Protein AF-A0ABD4T5M2-F1 (afdb_monomer)

Nearest PDB structures (foldseek):
  8qj4-assembly1_A  TM=9.269E-01  e=1.729E-14  Shewanella denitrificans OS217
  6ej6-assembly1_A  TM=9.131E-01  e=3.680E-11  Candida albicans SC5314
  5aex-assembly2_D  TM=8.968E-01  e=9.279E-11  Saccharomyces cerevisiae
  6b21-assembly1_A  TM=9.178E-01  e=6.165E-10  Escherichia coli K-12
  5aex-assembly3_I  TM=8.854E-01  e=1.574E-10  Saccharomyces cerevisiae

Organism: NCBI:txid1574623

Sequence (273 aa):
ITGHWVWGGGWLANLGTAFGDFAGSTVVHSVGGWAALTGALILGPRFGRYTDRGANAMPGHSMSLATLGCLILWLGWFGFNPGSTMAADPSAISHIAVTTNIAAAFGGVAATFTAMFYLGKPDLSMIINGVLAGLVGITAGCDSVSVPWAAVIGLIAGILVVFSVTIFDRLKIDDPVGATSVHLVCGVWGTLAVGLFKDEAGLITAGQFAQLGSQIIGIVSVGAFTVITTAVSWYIIKAVAGIRVPQEEEIRGLDVGEHGMEAYSGFLKEEVR

Mean predicted aligned error: 4.1 Å

InterPro domains:
  IPR018047 Ammonium transporter, conserved site [PS01219] (21-46)
  IPR024041 Ammonium transporter AmtB-like domain [PF00909] (2-264)
  IPR029020 Ammonium/urea transporter [G3DSA:1.10.3430.10] (1-272)

pLDDT: mean 94.85, std 9.39, range [34.94, 98.94]

Secondary structure (DSSP, 8-state):
-HHHHHHSS-TTTTSSSPPP-SS-IIIIIIHHHHHHHHHHHHH-PPTTSEETTEEPP---S-HHHHHHHHHHHHHHHHHHHHHTT-S--HHHHHHHHHHHHHHHHHHHHHHHHHHHHHHSS--HHHHHHHHHHHHHHHTTTTTTS-HHHHHHHHHHHHHHHHHHHHHHHHTT---SS-HIIIIIIHHHHHHHHHHHH-TTTSHHHH--HHHHHHHHHHHHHHHHHHHHHHHHHHHHHHHHT-SS--HHHHHH-HIIIIISS-SS---------

Structure (mmCIF, N/CA/C/O backbone):
data_AF-A0ABD4T5M2-F1
#
_entry.id   AF-A0ABD4T5M2-F1
#
loop_
_atom_site.group_PDB
_atom_site.id
_atom_site.type_symbol
_atom_site.label_atom_id
_atom_site.label_alt_id
_atom_site.label_comp_id
_atom_site.label_asym_id
_atom_site.label_entity_id
_atom_site.label_seq_id
_atom_site.pdbx_PDB_ins_code
_atom_site.Cartn_x
_atom_site.Cartn_y
_atom_site.Cartn_z
_atom_site.occupancy
_atom_site.B_iso_or_equiv
_atom_site.auth_seq_id
_atom_site.auth_comp_id
_atom_site.auth_asym_id
_atom_site.auth_atom_id
_atom_site.pdbx_PDB_model_num
ATOM 1 N N . ILE A 1 1 ? -2.724 -17.789 -5.152 1.00 96.75 1 ILE A N 1
ATOM 2 C CA . ILE A 1 1 ? -3.311 -17.805 -6.520 1.00 96.75 1 ILE A CA 1
ATOM 3 C C . ILE A 1 1 ? -2.893 -16.559 -7.295 1.00 96.75 1 ILE A C 1
ATOM 5 O O . ILE A 1 1 ? -2.180 -16.703 -8.275 1.00 96.75 1 ILE A O 1
ATOM 9 N N . THR A 1 2 ? -3.225 -15.356 -6.827 1.00 97.38 2 THR A N 1
ATOM 10 C CA . THR A 1 2 ? -2.823 -14.083 -7.463 1.00 97.38 2 THR A CA 1
ATOM 11 C C . THR A 1 2 ? -1.306 -13.938 -7.624 1.00 97.38 2 THR A C 1
ATOM 13 O O . THR A 1 2 ? -0.846 -13.590 -8.703 1.00 97.38 2 THR A O 1
ATOM 16 N N . GLY A 1 3 ? -0.512 -14.333 -6.620 1.00 97.56 3 GLY A N 1
ATOM 17 C CA . GLY A 1 3 ? 0.953 -14.381 -6.750 1.00 97.56 3 GLY A CA 1
ATOM 18 C C . GLY A 1 3 ? 1.451 -15.303 -7.874 1.00 97.56 3 GLY A C 1
ATOM 19 O O . GLY A 1 3 ? 2.417 -14.977 -8.549 1.00 97.56 3 GLY A O 1
ATOM 20 N N . HIS A 1 4 ? 0.758 -16.412 -8.163 1.00 98.00 4 HIS A N 1
ATOM 21 C CA . HIS A 1 4 ? 1.115 -17.274 -9.297 1.00 98.00 4 HIS A CA 1
ATOM 22 C C . HIS A 1 4 ? 0.794 -16.609 -10.644 1.00 98.00 4 HIS A C 1
ATOM 24 O O . HIS A 1 4 ? 1.561 -16.762 -11.590 1.00 98.00 4 HIS A O 1
ATOM 30 N N . TRP A 1 5 ? -0.294 -15.831 -10.732 1.00 98.44 5 TRP A N 1
ATOM 31 C CA . TRP A 1 5 ? -0.633 -15.090 -11.953 1.00 98.44 5 TRP A CA 1
ATOM 32 C C . TRP A 1 5 ? 0.478 -14.131 -12.382 1.00 98.44 5 TRP A C 1
ATOM 34 O O . TRP A 1 5 ? 0.678 -13.964 -13.582 1.00 98.44 5 TRP A O 1
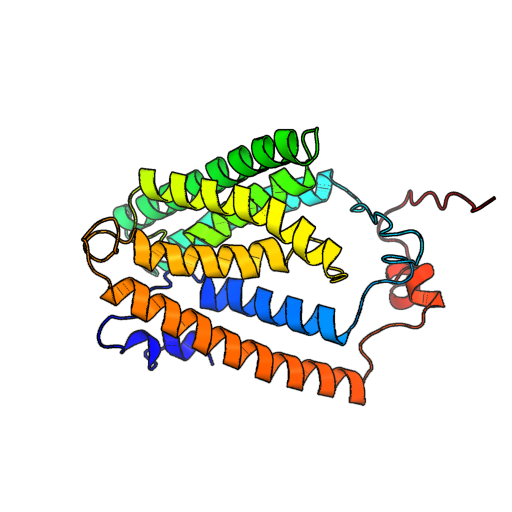ATOM 44 N N . VAL A 1 6 ? 1.181 -13.540 -11.411 1.00 97.31 6 VAL A N 1
ATOM 45 C CA . VAL A 1 6 ? 2.175 -12.479 -11.621 1.00 97.31 6 VAL A CA 1
ATOM 46 C C . VAL A 1 6 ? 3.616 -12.996 -11.574 1.00 97.31 6 VAL A C 1
ATOM 48 O O . VAL A 1 6 ? 4.384 -12.727 -12.487 1.00 97.31 6 VAL A O 1
ATOM 51 N N . TRP A 1 7 ? 3.990 -13.770 -10.553 1.00 97.38 7 TRP A N 1
ATOM 52 C CA . TRP A 1 7 ? 5.377 -14.217 -10.334 1.00 97.38 7 TRP A CA 1
ATOM 53 C C . TRP A 1 7 ? 5.615 -15.691 -10.660 1.00 97.38 7 TRP A C 1
ATOM 55 O O . TRP A 1 7 ? 6.751 -16.121 -10.819 1.00 97.38 7 TRP A O 1
ATOM 65 N N . GLY A 1 8 ? 4.551 -16.487 -10.761 1.00 95.69 8 GLY A N 1
ATOM 66 C CA . GLY A 1 8 ? 4.640 -17.931 -10.992 1.00 95.69 8 GLY A CA 1
ATOM 67 C C . GLY A 1 8 ? 4.561 -18.354 -12.459 1.00 95.69 8 GLY A C 1
ATOM 68 O O . GLY A 1 8 ? 4.332 -19.532 -12.717 1.00 95.69 8 GLY A O 1
ATOM 69 N N . GLY A 1 9 ? 4.677 -17.415 -13.403 1.00 95.12 9 GLY A N 1
ATOM 70 C CA . GLY A 1 9 ? 4.500 -17.680 -14.835 1.00 95.12 9 GLY A CA 1
ATOM 71 C C . GLY A 1 9 ? 3.038 -17.817 -15.276 1.00 95.12 9 GLY A C 1
ATOM 72 O O . GLY A 1 9 ? 2.767 -18.427 -16.305 1.00 95.12 9 GLY A O 1
ATOM 73 N N . GLY A 1 10 ? 2.085 -17.285 -14.505 1.00 97.69 10 GLY A N 1
ATOM 74 C CA . GLY A 1 10 ? 0.669 -17.290 -14.865 1.00 97.69 10 GLY A CA 1
ATOM 75 C C . GLY A 1 10 ? 0.276 -16.206 -15.878 1.00 97.69 10 GLY A C 1
ATOM 76 O O . GLY A 1 10 ? 1.109 -15.546 -16.493 1.00 97.69 10 GLY A O 1
ATOM 77 N N . TRP A 1 11 ? -1.027 -16.028 -16.092 1.00 98.31 11 TRP A N 1
ATOM 78 C CA . TRP A 1 11 ? -1.532 -15.263 -17.238 1.00 98.31 11 TRP A CA 1
ATOM 79 C C . TRP A 1 11 ? -1.214 -13.755 -17.207 1.00 98.31 11 TRP A C 1
ATOM 81 O O . TRP A 1 11 ? -1.018 -13.182 -18.273 1.00 98.31 11 TRP A O 1
ATOM 91 N N . LEU A 1 12 ? -1.114 -13.115 -16.030 1.00 98.25 12 LEU A N 1
ATOM 92 C CA . LEU A 1 12 ? -0.735 -11.693 -15.929 1.00 98.25 12 LEU A CA 1
ATOM 93 C C . LEU A 1 12 ? 0.727 -11.468 -16.343 1.00 98.25 12 LEU A C 1
ATOM 95 O O . LEU A 1 12 ? 1.033 -10.471 -16.999 1.00 98.25 12 LEU A O 1
ATOM 99 N N . ALA A 1 13 ? 1.606 -12.421 -16.024 1.00 97.44 13 ALA A N 1
ATOM 100 C CA . ALA A 1 13 ? 2.999 -12.420 -16.469 1.00 97.44 13 ALA A CA 1
ATOM 101 C C . ALA A 1 13 ? 3.144 -12.618 -17.991 1.00 97.44 13 ALA A C 1
ATOM 103 O O . ALA A 1 13 ? 4.139 -12.200 -18.571 1.00 97.44 13 ALA A O 1
ATOM 104 N N . ASN A 1 14 ? 2.150 -13.243 -18.635 1.00 97.81 14 ASN A N 1
ATOM 105 C C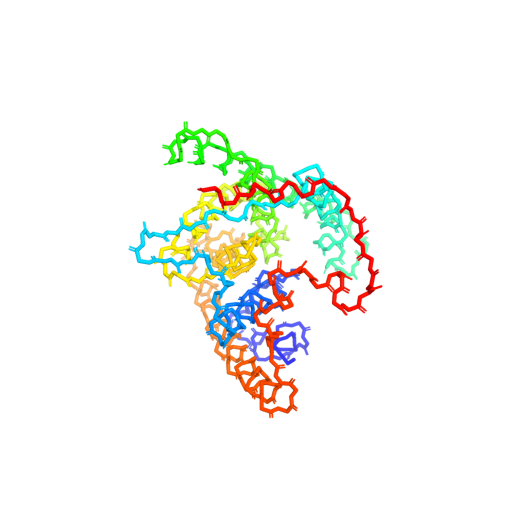A . ASN A 1 14 ? 2.167 -13.621 -20.054 1.00 97.81 14 ASN A CA 1
ATOM 106 C C . ASN A 1 14 ? 1.220 -12.780 -20.932 1.00 97.81 14 ASN A C 1
ATOM 108 O O . ASN A 1 14 ? 0.886 -13.179 -22.049 1.00 97.81 14 ASN A O 1
ATOM 112 N N . LEU A 1 15 ? 0.753 -11.629 -20.444 1.00 97.88 15 LEU A N 1
ATOM 113 C CA . LEU A 1 15 ? 0.048 -10.662 -21.286 1.00 97.88 15 LEU A CA 1
ATOM 114 C C . LEU A 1 15 ? 0.962 -10.161 -22.419 1.00 97.88 15 LEU A C 1
ATOM 116 O O . LEU A 1 15 ? 2.184 -10.163 -22.289 1.00 97.88 15 LEU A O 1
ATOM 120 N N . GLY A 1 16 ? 0.369 -9.671 -23.517 1.00 96.50 16 GLY A N 1
ATOM 121 C CA . GLY A 1 16 ? 1.135 -9.122 -24.649 1.00 96.50 16 GLY A CA 1
ATOM 122 C C . GLY A 1 16 ? 2.095 -7.991 -24.248 1.00 96.50 16 GLY A C 1
ATOM 123 O O . GLY A 1 16 ? 3.171 -7.853 -24.819 1.00 96.50 16 GLY A O 1
ATOM 124 N N . THR A 1 17 ? 1.738 -7.229 -23.215 1.00 97.50 17 THR A N 1
ATOM 125 C CA . THR A 1 17 ? 2.679 -6.461 -22.395 1.00 97.50 17 THR A CA 1
ATOM 126 C C . THR A 1 17 ? 2.562 -6.992 -20.975 1.00 97.50 17 THR A C 1
ATOM 128 O O . THR A 1 17 ? 1.470 -6.996 -20.414 1.00 97.50 17 THR A O 1
ATOM 131 N N . ALA A 1 18 ? 3.656 -7.494 -20.406 1.00 97.69 18 ALA A N 1
ATOM 132 C CA . ALA A 1 18 ? 3.609 -8.139 -19.100 1.00 97.69 18 ALA A CA 1
ATOM 133 C C . ALA A 1 18 ? 3.183 -7.152 -17.999 1.00 97.69 18 ALA A C 1
ATOM 135 O O . ALA A 1 18 ? 3.652 -6.007 -17.941 1.00 97.69 18 ALA A O 1
ATOM 136 N N . PHE A 1 19 ? 2.307 -7.613 -17.103 1.00 98.50 19 PHE A N 1
ATOM 137 C CA . PHE A 1 19 ? 1.980 -6.885 -15.882 1.00 98.50 19 PHE A CA 1
ATOM 138 C C . PHE A 1 19 ? 3.231 -6.759 -15.001 1.00 98.50 19 PHE A C 1
ATOM 140 O O . PHE A 1 19 ? 3.870 -7.760 -14.682 1.00 98.50 19 PHE A O 1
ATOM 147 N N . GLY A 1 20 ? 3.587 -5.529 -14.629 1.00 97.19 20 GLY A N 1
ATOM 148 C CA . GLY A 1 20 ? 4.751 -5.232 -13.800 1.00 97.19 20 GLY A CA 1
ATOM 149 C C . GLY A 1 20 ? 4.365 -5.055 -12.338 1.00 97.19 20 GLY A C 1
ATOM 150 O O . GLY A 1 20 ? 3.612 -4.144 -12.001 1.00 97.19 20 GLY A O 1
ATOM 151 N N . ASP A 1 21 ? 4.897 -5.906 -11.471 1.00 98.38 21 ASP A N 1
ATOM 152 C CA . ASP A 1 21 ? 4.790 -5.757 -10.021 1.00 98.38 21 ASP A CA 1
ATOM 153 C C . ASP A 1 21 ? 6.017 -6.397 -9.377 1.00 98.38 21 ASP A C 1
ATOM 155 O O . ASP A 1 21 ? 5.995 -7.572 -9.025 1.00 98.38 21 ASP A O 1
ATOM 159 N N . PHE A 1 22 ? 7.121 -5.650 -9.329 1.00 98.56 22 PHE A N 1
ATOM 160 C CA . PHE A 1 22 ? 8.437 -6.192 -8.995 1.00 98.56 22 PHE A CA 1
ATOM 161 C C . PHE A 1 22 ? 8.477 -6.846 -7.608 1.00 98.56 22 PHE A C 1
ATOM 163 O O . PHE A 1 22 ? 8.768 -8.035 -7.505 1.00 98.56 22 PHE A O 1
ATOM 170 N N . ALA A 1 23 ? 8.126 -6.096 -6.558 1.00 98.25 23 ALA A N 1
ATOM 171 C CA . ALA A 1 23 ? 8.142 -6.591 -5.180 1.00 98.25 23 ALA A CA 1
ATOM 172 C C . ALA A 1 23 ? 6.743 -6.696 -4.534 1.00 98.25 23 ALA A C 1
ATOM 174 O O . ALA A 1 23 ? 6.617 -7.265 -3.452 1.00 98.25 23 ALA A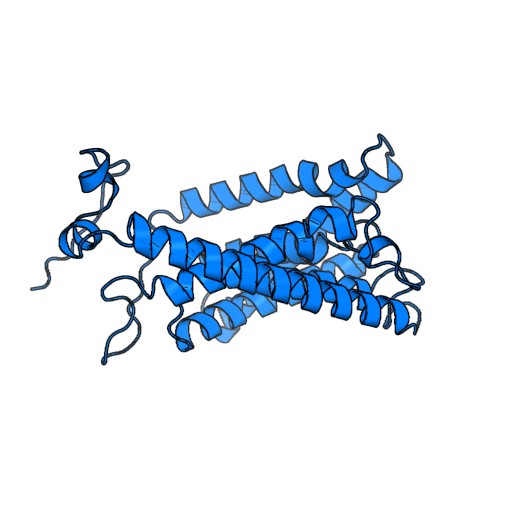 O 1
ATOM 175 N N . GLY A 1 24 ? 5.666 -6.224 -5.186 1.00 97.81 24 GLY A N 1
ATOM 176 C CA . GLY A 1 24 ? 4.292 -6.487 -4.733 1.00 97.81 24 GLY A CA 1
ATOM 177 C C . GLY A 1 24 ? 3.435 -5.300 -4.263 1.00 97.81 24 GLY A C 1
ATOM 178 O O . GLY A 1 24 ? 2.735 -5.445 -3.256 1.00 97.81 24 GLY A O 1
ATOM 179 N N . SER A 1 25 ? 3.368 -4.163 -4.975 1.00 98.62 25 SER A N 1
ATOM 180 C CA . SER A 1 25 ? 2.312 -3.159 -4.695 1.00 98.62 25 SER A CA 1
ATOM 181 C C . SER A 1 25 ? 0.915 -3.727 -4.941 1.00 98.62 25 SER A C 1
ATOM 183 O O . SER A 1 25 ? -0.026 -3.364 -4.230 1.00 98.62 25 SER A O 1
ATOM 185 N N . THR A 1 26 ? 0.757 -4.650 -5.894 1.00 98.62 26 THR A N 1
ATOM 186 C CA . THR A 1 26 ? -0.506 -5.368 -6.086 1.00 98.62 26 THR A CA 1
ATOM 187 C C . THR A 1 26 ? -0.541 -6.654 -5.274 1.00 98.62 26 THR A C 1
ATOM 189 O O . THR A 1 26 ? -1.399 -6.794 -4.401 1.00 98.62 26 THR A O 1
ATOM 192 N N . VAL A 1 27 ? 0.367 -7.597 -5.532 1.00 97.38 27 VAL A N 1
ATOM 193 C CA . VAL A 1 27 ? 0.216 -8.975 -5.032 1.00 97.38 27 VAL A CA 1
ATOM 194 C C . VAL A 1 27 ? 0.452 -9.142 -3.532 1.00 97.38 27 VAL A C 1
ATOM 196 O O . VAL A 1 27 ? 0.010 -10.148 -2.976 1.00 97.38 27 VAL A O 1
ATOM 199 N N . VAL A 1 28 ? 1.078 -8.162 -2.873 1.00 98.38 28 VAL A N 1
ATOM 200 C CA . VAL A 1 28 ? 1.205 -8.109 -1.410 1.00 98.38 28 VAL A CA 1
ATOM 201 C C . VAL A 1 28 ? 0.303 -7.017 -0.852 1.00 98.38 28 VAL A C 1
ATOM 203 O O . VAL A 1 28 ? -0.652 -7.312 -0.133 1.00 98.38 28 VAL A O 1
ATOM 206 N N . HIS A 1 29 ? 0.562 -5.758 -1.209 1.00 98.75 29 HIS A N 1
ATOM 207 C CA . HIS A 1 29 ? -0.108 -4.632 -0.563 1.00 98.75 29 HIS A CA 1
ATOM 208 C C . HIS A 1 29 ? -1.569 -4.497 -0.982 1.00 98.75 29 HIS A C 1
ATOM 210 O O . HIS A 1 29 ? -2.441 -4.541 -0.118 1.00 98.75 29 HIS A O 1
ATOM 216 N N . SER A 1 30 ? -1.878 -4.417 -2.278 1.00 97.75 30 SER A N 1
ATOM 217 C CA . SER A 1 30 ? -3.281 -4.288 -2.696 1.00 97.75 30 SER A CA 1
ATOM 218 C C . SER A 1 30 ? -4.098 -5.519 -2.313 1.00 97.75 30 SER A C 1
ATOM 220 O O . SER A 1 30 ? -5.230 -5.361 -1.877 1.00 97.75 30 SER A O 1
ATOM 222 N N . VAL A 1 31 ? -3.544 -6.736 -2.398 1.00 98.62 31 VAL A N 1
ATOM 223 C CA . VAL A 1 31 ? -4.210 -7.954 -1.893 1.00 98.62 31 VAL A CA 1
ATOM 224 C C . VAL A 1 31 ? -4.534 -7.823 -0.400 1.00 98.62 31 VAL A C 1
ATOM 226 O O . VAL A 1 31 ? -5.689 -7.995 -0.010 1.00 98.62 31 VAL A O 1
ATOM 229 N N . GLY A 1 32 ? -3.552 -7.467 0.434 1.00 98.06 32 GLY A N 1
ATOM 230 C CA . GLY A 1 32 ? -3.776 -7.244 1.865 1.00 98.06 32 GLY A CA 1
ATOM 231 C C . GLY A 1 32 ? -4.793 -6.132 2.137 1.00 98.06 32 GLY A C 1
ATOM 232 O O . GLY A 1 32 ? -5.665 -6.281 2.987 1.00 98.06 32 GLY A O 1
ATOM 233 N N . GLY A 1 33 ? -4.744 -5.046 1.367 1.00 98.25 33 GLY A N 1
ATOM 234 C CA . GLY A 1 33 ? -5.648 -3.910 1.492 1.00 98.25 33 GLY A CA 1
ATOM 235 C C . GLY A 1 33 ? -7.087 -4.206 1.047 1.00 98.25 33 GLY A C 1
ATOM 236 O O . GLY A 1 33 ? -8.027 -3.814 1.734 1.00 98.25 33 GLY A O 1
ATOM 237 N N . TRP A 1 34 ? -7.292 -4.941 -0.053 1.00 98.38 34 TRP A N 1
ATOM 238 C CA . TRP A 1 34 ? -8.617 -5.422 -0.469 1.00 98.38 34 TRP A CA 1
ATOM 239 C C . TRP A 1 34 ? -9.207 -6.381 0.568 1.00 98.38 34 TRP A C 1
ATOM 241 O O . TRP A 1 34 ? -10.399 -6.302 0.873 1.00 98.38 34 TRP A O 1
ATOM 251 N N . ALA A 1 35 ? -8.376 -7.260 1.137 1.00 97.81 35 ALA A N 1
ATOM 252 C CA . ALA A 1 35 ? -8.780 -8.163 2.209 1.00 97.81 35 ALA A CA 1
ATOM 253 C C . ALA A 1 35 ? -9.164 -7.402 3.490 1.00 97.81 35 ALA A C 1
ATOM 255 O O . ALA A 1 35 ? -10.187 -7.718 4.100 1.00 97.81 35 ALA A O 1
ATOM 256 N N . ALA A 1 36 ? -8.383 -6.380 3.862 1.00 97.25 36 ALA A N 1
ATOM 257 C CA . ALA A 1 36 ? -8.647 -5.515 5.009 1.00 97.25 36 ALA A CA 1
ATOM 258 C C . ALA A 1 36 ? -9.954 -4.731 4.839 1.00 97.25 36 ALA A C 1
ATOM 260 O O . ALA A 1 36 ? -10.800 -4.770 5.728 1.00 97.25 36 ALA A O 1
ATOM 261 N N . LEU A 1 37 ? -10.170 -4.106 3.675 1.00 98.00 37 LEU A N 1
ATOM 262 C CA . LEU A 1 37 ? -11.413 -3.395 3.366 1.00 98.00 37 LEU A CA 1
ATOM 263 C C . LEU A 1 37 ? -12.626 -4.329 3.441 1.00 98.00 37 LEU A C 1
ATOM 265 O O . LEU A 1 37 ? -13.633 -4.001 4.064 1.00 98.00 37 LEU A O 1
ATOM 269 N N . THR A 1 38 ? -12.520 -5.511 2.832 1.00 97.94 38 THR A N 1
ATOM 270 C CA . THR A 1 38 ? -13.598 -6.507 2.840 1.00 97.94 38 THR A CA 1
ATOM 271 C C . THR A 1 38 ? -13.908 -6.972 4.265 1.00 97.94 38 THR A C 1
ATOM 273 O O . THR A 1 38 ? -15.074 -7.037 4.652 1.00 97.94 38 THR A O 1
ATOM 276 N N . GLY A 1 39 ? -12.875 -7.227 5.074 1.00 96.94 39 GLY A N 1
ATOM 277 C CA . GLY A 1 39 ? -13.023 -7.582 6.485 1.00 96.94 39 GLY A CA 1
ATOM 278 C C . GLY A 1 39 ? -13.676 -6.475 7.309 1.00 96.94 39 GLY A C 1
ATOM 279 O O . GLY A 1 39 ? -14.655 -6.736 8.002 1.00 96.94 39 GLY A O 1
ATOM 280 N N . ALA A 1 40 ? -13.202 -5.233 7.177 1.00 97.25 40 ALA A N 1
ATOM 281 C CA . ALA A 1 40 ? -13.750 -4.076 7.884 1.00 97.25 40 ALA A CA 1
ATOM 282 C C . ALA A 1 40 ? -15.233 -3.841 7.549 1.00 97.25 40 ALA A C 1
ATOM 284 O O . ALA A 1 40 ? -16.035 -3.574 8.443 1.00 97.25 40 ALA A O 1
ATOM 285 N N . LEU A 1 41 ? -15.626 -4.009 6.280 1.00 97.69 41 LEU A N 1
ATOM 286 C CA . LEU A 1 41 ? -17.023 -3.889 5.850 1.00 97.69 41 LEU A CA 1
ATOM 287 C C . LEU A 1 41 ? -17.921 -4.994 6.429 1.00 97.69 41 LEU A C 1
ATOM 289 O O . LEU A 1 41 ? -19.055 -4.719 6.818 1.00 97.69 41 LEU A O 1
ATOM 293 N N . ILE A 1 42 ? -17.439 -6.239 6.499 1.00 97.88 42 ILE A N 1
ATOM 294 C CA . ILE A 1 42 ? -18.227 -7.381 7.000 1.00 97.88 42 ILE A CA 1
ATOM 295 C C . ILE A 1 42 ? -18.305 -7.403 8.538 1.00 97.88 42 ILE A C 1
ATOM 297 O O . ILE A 1 42 ? -19.329 -7.823 9.100 1.00 97.88 42 ILE A O 1
ATOM 301 N N . LEU A 1 43 ? -17.230 -6.975 9.208 1.00 97.31 43 LEU A N 1
ATOM 302 C CA . LEU A 1 43 ? -17.128 -6.860 10.665 1.00 97.31 43 LEU A CA 1
ATOM 303 C C . LEU A 1 43 ? -17.915 -5.660 11.205 1.00 97.31 43 LEU A C 1
ATOM 305 O O . LEU A 1 43 ? -18.575 -5.762 12.243 1.00 97.31 43 LEU A O 1
ATOM 309 N N . GLY A 1 44 ? -17.869 -4.541 10.483 1.00 96.88 44 GLY A N 1
ATOM 310 C CA . GLY A 1 44 ? -18.435 -3.267 10.905 1.00 96.88 44 GLY A CA 1
ATOM 311 C C . GLY A 1 44 ? -17.557 -2.517 11.918 1.00 96.88 44 GLY A C 1
ATOM 312 O O . GLY A 1 44 ? -16.570 -3.051 12.424 1.00 96.88 44 GLY A O 1
ATOM 313 N N . PRO A 1 45 ? -17.916 -1.261 12.233 1.00 96.56 45 PRO A N 1
ATOM 314 C CA . PRO A 1 45 ? -17.091 -0.374 13.047 1.00 96.56 45 PRO A CA 1
ATOM 315 C C . PRO A 1 45 ? -17.065 -0.749 14.530 1.00 96.56 45 PRO A C 1
ATOM 317 O O . PRO A 1 45 ? -18.050 -1.279 15.054 1.00 96.56 45 PRO A O 1
ATOM 320 N N . ARG A 1 46 ? -15.973 -0.421 15.233 1.00 96.19 46 ARG A N 1
ATOM 321 C CA . ARG A 1 46 ? -15.859 -0.587 16.691 1.00 96.19 46 ARG A CA 1
ATOM 322 C C . ARG A 1 46 ? -16.963 0.163 17.432 1.00 96.19 46 ARG A C 1
ATOM 324 O O . ARG A 1 46 ? -17.474 1.188 16.969 1.00 96.19 46 ARG A O 1
ATOM 331 N N . PHE A 1 47 ? -17.357 -0.369 18.584 1.00 93.62 47 PHE A N 1
ATOM 332 C CA . PHE A 1 47 ? -18.448 0.180 19.377 1.00 93.62 47 PHE A CA 1
ATOM 333 C C . PHE A 1 47 ? -18.148 1.636 19.753 1.00 93.62 47 PHE A C 1
ATOM 335 O O . PHE A 1 47 ? -17.066 1.963 20.230 1.00 93.62 47 PHE A O 1
ATOM 342 N N . GLY A 1 48 ? -19.103 2.532 19.501 1.00 92.12 48 GLY A N 1
ATOM 343 C CA . GLY A 1 48 ? -18.946 3.958 19.789 1.00 92.12 48 GLY A CA 1
ATOM 344 C C . GLY A 1 48 ? -18.038 4.727 18.821 1.00 92.12 48 GLY A C 1
ATOM 345 O O . GLY A 1 48 ? -17.915 5.938 18.986 1.00 92.12 48 GLY A O 1
ATOM 346 N N . ARG A 1 49 ? -17.442 4.098 17.793 1.00 94.31 49 ARG A N 1
ATOM 347 C CA . ARG A 1 49 ? -16.593 4.798 16.807 1.00 94.31 49 ARG A CA 1
ATOM 348 C C . ARG A 1 49 ? -17.363 5.830 15.984 1.00 94.31 49 ARG A C 1
ATOM 350 O O . ARG A 1 49 ? -16.857 6.925 15.732 1.00 94.31 49 ARG A O 1
ATOM 357 N N . TYR A 1 50 ? -18.575 5.473 15.570 1.00 95.31 50 TYR A N 1
ATOM 358 C CA . TYR A 1 50 ? -19.489 6.328 14.819 1.00 95.31 50 TYR A CA 1
ATOM 359 C C . TYR A 1 50 ? -20.825 6.402 15.549 1.00 95.31 50 TYR A C 1
ATOM 361 O O . TYR A 1 50 ? -21.428 5.375 15.849 1.00 95.31 50 TYR A O 1
ATOM 369 N N . THR A 1 51 ? -21.289 7.618 15.822 1.00 91.81 51 THR A N 1
ATOM 370 C CA . THR A 1 51 ? -22.546 7.893 16.529 1.00 91.81 51 THR A CA 1
ATOM 371 C C . THR A 1 51 ? -23.375 8.917 15.755 1.00 91.81 51 THR A C 1
ATOM 373 O O . THR A 1 51 ? -22.875 9.548 14.821 1.00 91.81 51 THR A O 1
ATOM 376 N N . ASP A 1 52 ? -24.621 9.143 16.169 1.00 88.88 52 ASP A N 1
ATOM 377 C CA . ASP A 1 52 ? -25.470 10.199 15.594 1.00 88.88 52 ASP A CA 1
ATOM 378 C C . ASP A 1 52 ? -24.899 11.608 15.818 1.00 88.88 52 ASP A C 1
ATOM 380 O O . ASP A 1 52 ? -25.211 12.537 15.079 1.00 88.88 52 ASP A O 1
ATOM 384 N N . ARG A 1 53 ? -24.021 11.766 16.819 1.00 86.38 53 ARG A N 1
ATOM 385 C CA . ARG A 1 53 ? -23.308 13.019 17.107 1.00 86.38 53 ARG A CA 1
ATOM 386 C C . ARG A 1 53 ? -22.054 13.206 16.251 1.00 86.38 53 ARG A C 1
ATOM 388 O O . ARG A 1 53 ? -21.452 14.274 16.292 1.00 86.38 53 ARG A O 1
ATOM 395 N N . GLY A 1 54 ? -21.661 12.186 15.487 1.00 87.69 54 GLY A N 1
ATOM 396 C CA . GLY A 1 54 ? -20.471 12.188 14.644 1.00 87.69 54 GLY A CA 1
ATOM 397 C C . GLY A 1 54 ? -19.493 11.057 14.959 1.00 87.69 54 GLY A C 1
ATOM 398 O O . GLY A 1 54 ? -19.802 10.092 15.666 1.00 87.69 54 GLY A O 1
ATOM 399 N N . ALA A 1 55 ? -18.304 11.173 14.373 1.00 90.62 55 ALA A N 1
ATOM 400 C CA . ALA A 1 55 ? -17.190 10.252 14.544 1.00 90.62 55 ALA A CA 1
ATOM 401 C C . ALA A 1 55 ? -16.426 10.555 15.845 1.00 90.62 55 ALA A C 1
ATOM 403 O O . ALA A 1 55 ? -15.966 11.678 16.041 1.00 90.62 55 ALA A O 1
ATOM 404 N N . ASN A 1 56 ? -16.255 9.549 16.704 1.00 91.00 56 ASN A N 1
ATOM 405 C CA . ASN A 1 56 ? -15.410 9.644 17.892 1.00 91.00 56 ASN A CA 1
ATOM 406 C C . ASN A 1 56 ? -13.989 9.193 17.550 1.00 91.00 56 ASN A C 1
ATOM 408 O O . ASN A 1 56 ? -13.796 8.108 16.997 1.00 91.00 56 ASN A O 1
ATOM 412 N N . ALA A 1 57 ? -12.992 10.008 17.888 1.00 85.44 57 ALA A N 1
ATOM 413 C CA . ALA A 1 57 ? -11.596 9.635 17.709 1.00 85.44 57 ALA A CA 1
ATOM 414 C C . ALA A 1 57 ? -11.210 8.520 18.695 1.00 85.44 57 ALA A C 1
ATOM 416 O O . ALA A 1 57 ? -11.444 8.637 19.895 1.00 85.44 57 ALA A O 1
ATOM 417 N N . MET A 1 58 ? -10.586 7.460 18.184 1.00 88.88 58 MET A N 1
ATOM 418 C CA . MET A 1 58 ? -9.983 6.389 18.982 1.00 88.88 58 MET A CA 1
ATOM 419 C C . MET A 1 58 ? -8.471 6.409 18.733 1.00 88.88 58 MET A C 1
ATOM 421 O O . MET A 1 58 ? -8.014 5.756 17.790 1.00 88.88 58 MET A O 1
ATOM 425 N N . PRO A 1 59 ? -7.704 7.224 19.483 1.00 85.00 59 PRO A N 1
ATOM 426 C CA . PRO A 1 59 ? -6.281 7.410 19.228 1.00 85.00 59 PRO A CA 1
ATOM 427 C C . PRO A 1 59 ? -5.488 6.125 19.484 1.00 85.00 59 PRO A C 1
ATOM 429 O O . PRO A 1 59 ? -5.865 5.286 20.302 1.00 85.00 59 PRO A O 1
ATOM 432 N N . GLY A 1 60 ? -4.365 5.986 18.778 1.00 85.44 60 GLY A N 1
ATOM 433 C CA . GLY A 1 60 ? -3.439 4.878 18.989 1.00 85.44 60 GLY A CA 1
ATOM 434 C C . GLY A 1 60 ? -2.865 4.883 20.407 1.00 85.44 60 GLY A C 1
ATOM 435 O O . GLY A 1 60 ? -2.596 5.941 20.973 1.00 85.44 60 GLY A O 1
ATOM 436 N N . HIS A 1 61 ? -2.641 3.691 20.960 1.00 84.56 61 HIS A N 1
ATOM 437 C CA . HIS A 1 61 ? -2.194 3.532 22.346 1.00 84.56 61 HIS A CA 1
ATOM 438 C C . HIS A 1 61 ? -0.792 4.114 22.608 1.00 84.56 61 HIS A C 1
ATOM 440 O O . HIS A 1 61 ? -0.514 4.594 23.701 1.00 84.56 61 HIS A O 1
ATOM 446 N N . SER A 1 62 ? 0.108 4.063 21.619 1.00 91.69 62 SER A N 1
ATOM 447 C CA . SER A 1 62 ? 1.479 4.561 21.745 1.00 91.69 62 SER A CA 1
ATOM 448 C C . SER A 1 62 ? 2.033 5.005 20.399 1.00 91.69 62 SER A C 1
ATOM 450 O O . SER A 1 62 ? 2.378 4.194 19.536 1.00 91.69 62 SER A O 1
ATOM 452 N N . MET A 1 63 ? 2.186 6.318 20.237 1.00 93.31 63 MET A N 1
ATOM 453 C CA . MET A 1 63 ? 2.815 6.877 19.041 1.00 93.31 63 MET A CA 1
ATOM 454 C C . MET A 1 63 ? 4.320 6.598 18.985 1.00 93.31 63 MET A C 1
ATOM 456 O O . MET A 1 63 ? 4.883 6.522 17.895 1.00 93.31 63 MET A O 1
ATOM 460 N N . SER A 1 64 ? 4.973 6.382 20.129 1.00 94.56 64 SER A N 1
ATOM 461 C CA . SER A 1 64 ? 6.381 5.974 20.178 1.00 94.56 64 SER A CA 1
ATOM 462 C C . SER A 1 64 ? 6.575 4.564 19.619 1.00 94.56 64 SER A C 1
ATOM 464 O O . SER A 1 64 ? 7.465 4.360 18.797 1.00 94.56 64 SER A O 1
ATOM 466 N N . LEU A 1 65 ? 5.714 3.609 19.996 1.00 95.44 65 LEU A N 1
ATOM 467 C CA . LEU A 1 65 ? 5.757 2.252 19.439 1.00 95.44 65 LEU A CA 1
ATOM 468 C C . LEU A 1 65 ? 5.352 2.233 17.964 1.00 95.44 65 LEU A C 1
ATOM 470 O O . LEU A 1 65 ? 6.004 1.555 17.175 1.00 95.44 65 LEU A O 1
ATOM 474 N N . ALA A 1 66 ? 4.352 3.025 17.563 1.00 96.25 66 ALA A N 1
ATOM 475 C CA . ALA A 1 66 ? 4.002 3.177 16.150 1.00 96.25 66 ALA A CA 1
ATOM 476 C C . ALA A 1 66 ? 5.177 3.736 15.324 1.00 96.25 66 ALA A C 1
ATOM 478 O O . ALA A 1 66 ? 5.473 3.235 14.240 1.00 96.25 66 ALA A O 1
ATOM 479 N N . THR A 1 67 ? 5.897 4.727 15.861 1.00 97.75 67 THR A N 1
ATOM 480 C CA . THR A 1 67 ? 7.100 5.287 15.223 1.00 97.75 67 THR A CA 1
ATOM 481 C C . THR A 1 67 ? 8.208 4.240 15.117 1.00 97.75 67 THR A C 1
ATOM 483 O O . THR A 1 67 ? 8.803 4.087 14.053 1.00 97.75 67 THR A O 1
ATOM 486 N N . LEU A 1 68 ? 8.464 3.473 16.183 1.00 98.06 68 LEU A N 1
ATOM 487 C CA . LEU A 1 68 ? 9.428 2.372 16.149 1.00 98.06 68 LEU A CA 1
ATOM 488 C C . LEU A 1 68 ? 9.041 1.323 15.095 1.00 98.06 68 LEU A C 1
ATOM 490 O O . LEU A 1 68 ? 9.891 0.907 14.312 1.00 98.06 68 LEU A O 1
ATOM 494 N N . GLY A 1 69 ? 7.761 0.950 15.026 1.00 98.31 69 GLY A N 1
ATOM 495 C CA . GLY A 1 69 ? 7.234 0.048 14.004 1.00 98.31 69 GLY A CA 1
ATOM 496 C C . GLY A 1 69 ? 7.479 0.571 12.588 1.00 98.31 69 GLY A C 1
ATOM 497 O O . GLY A 1 69 ? 7.966 -0.171 11.741 1.00 98.31 69 GLY A O 1
ATOM 498 N N . CYS A 1 70 ? 7.243 1.864 12.346 1.00 98.50 70 CYS A N 1
ATOM 499 C CA . CYS A 1 70 ? 7.555 2.509 11.071 1.00 98.50 70 CYS A CA 1
ATOM 500 C C . CYS A 1 70 ? 9.040 2.387 10.702 1.00 98.50 70 CYS A C 1
ATOM 502 O O . CYS A 1 70 ? 9.360 2.066 9.561 1.00 98.50 70 CYS A O 1
ATOM 504 N N . LEU A 1 71 ? 9.951 2.627 11.652 1.00 98.31 71 LEU A N 1
ATOM 505 C CA . LEU A 1 71 ? 11.395 2.531 11.414 1.00 98.31 71 LEU A CA 1
ATOM 506 C C . LEU A 1 71 ? 11.838 1.090 11.136 1.00 98.31 71 LEU A C 1
ATOM 508 O O . LEU A 1 71 ? 12.652 0.864 10.242 1.00 98.31 71 LEU A O 1
ATOM 512 N N . ILE A 1 72 ? 11.277 0.116 11.859 1.00 98.69 72 ILE A N 1
ATOM 513 C CA . ILE A 1 72 ? 11.530 -1.311 11.624 1.00 98.69 72 ILE A CA 1
ATOM 514 C C . ILE A 1 72 ? 11.037 -1.716 10.233 1.00 98.69 72 ILE A C 1
ATOM 516 O O . ILE A 1 72 ? 11.769 -2.378 9.502 1.00 98.69 72 ILE A O 1
ATOM 520 N N . LEU A 1 73 ? 9.828 -1.301 9.845 1.00 98.44 73 LEU A N 1
ATOM 521 C CA . LEU A 1 73 ? 9.270 -1.594 8.524 1.00 98.44 73 LEU A CA 1
ATOM 522 C C . LEU A 1 73 ? 10.080 -0.933 7.410 1.00 98.44 73 LEU A C 1
ATOM 524 O O . LEU A 1 73 ? 10.374 -1.588 6.416 1.00 98.44 73 LEU A O 1
ATOM 528 N N . TRP A 1 74 ? 10.493 0.324 7.583 1.00 98.56 74 TRP A N 1
ATOM 529 C CA . TRP A 1 74 ? 11.348 1.012 6.616 1.00 98.56 74 TRP A CA 1
ATOM 530 C C . TRP A 1 74 ? 12.682 0.278 6.445 1.00 98.56 74 TRP A C 1
ATOM 532 O O . TRP A 1 74 ? 13.059 -0.043 5.320 1.00 98.56 74 TRP A O 1
ATOM 542 N N . LEU A 1 75 ? 13.358 -0.081 7.542 1.00 98.00 75 LEU A N 1
ATOM 543 C CA . LEU A 1 75 ? 14.586 -0.876 7.480 1.00 98.00 75 LEU A CA 1
ATOM 544 C C . LEU A 1 75 ? 14.348 -2.234 6.800 1.00 98.00 75 LEU A C 1
ATOM 546 O O . LEU A 1 75 ? 15.104 -2.623 5.911 1.00 98.00 75 LEU A O 1
ATOM 550 N N . GLY A 1 76 ? 13.279 -2.938 7.177 1.00 98.44 76 GLY A N 1
ATOM 551 C CA . GLY A 1 76 ? 12.897 -4.220 6.587 1.00 98.44 76 GLY A CA 1
ATOM 552 C C . GLY A 1 76 ? 12.602 -4.130 5.088 1.00 98.44 76 GLY A C 1
ATOM 553 O O . GLY A 1 76 ? 12.870 -5.078 4.349 1.00 98.44 76 GLY A O 1
ATOM 554 N N . TRP A 1 77 ? 12.145 -2.973 4.604 1.00 98.56 77 TRP A N 1
ATOM 555 C CA . TRP A 1 77 ? 11.861 -2.755 3.187 1.00 98.56 77 TRP A CA 1
ATOM 556 C C . TRP A 1 77 ? 13.109 -2.785 2.294 1.00 98.56 77 TRP A C 1
ATOM 558 O O . TRP A 1 77 ? 12.994 -3.088 1.107 1.00 98.56 77 TRP A O 1
ATOM 568 N N . PHE A 1 78 ? 14.305 -2.556 2.852 1.00 95.31 78 PHE A N 1
ATOM 569 C CA . PHE A 1 78 ? 15.575 -2.779 2.145 1.00 95.31 78 PHE A CA 1
ATOM 570 C C . PHE A 1 78 ? 15.898 -4.267 1.954 1.00 95.31 78 PHE A C 1
ATOM 572 O O . PHE A 1 78 ? 16.653 -4.618 1.051 1.00 95.31 78 PHE A O 1
ATOM 579 N N . GLY A 1 79 ? 15.316 -5.151 2.767 1.00 96.44 79 GLY A N 1
ATOM 580 C CA . GLY A 1 79 ? 15.292 -6.585 2.484 1.00 96.44 79 GLY A CA 1
ATOM 581 C C . GLY A 1 79 ? 14.195 -6.947 1.482 1.00 96.44 79 GLY A C 1
ATOM 582 O O . GLY A 1 79 ? 14.417 -7.773 0.605 1.00 96.44 79 GLY A O 1
ATOM 583 N N . PHE A 1 80 ? 13.032 -6.300 1.584 1.00 98.31 80 PHE A N 1
ATOM 584 C CA . PHE A 1 80 ? 11.854 -6.593 0.764 1.00 98.31 80 PHE A CA 1
ATOM 585 C C . PHE A 1 80 ? 12.047 -6.222 -0.716 1.00 98.31 80 PHE A C 1
ATOM 587 O O . PHE A 1 80 ? 11.982 -7.087 -1.587 1.00 98.31 80 PHE A O 1
ATOM 594 N N . ASN A 1 81 ? 12.343 -4.951 -1.009 1.00 98.56 81 ASN A N 1
ATOM 595 C CA . ASN A 1 81 ? 12.454 -4.462 -2.384 1.00 98.56 81 ASN A CA 1
ATOM 596 C C . ASN A 1 81 ? 13.765 -4.936 -3.042 1.00 98.56 81 ASN A C 1
ATOM 598 O O . ASN A 1 81 ? 13.688 -5.754 -3.953 1.00 98.56 81 ASN A O 1
ATOM 602 N N . PRO A 1 82 ? 14.973 -4.531 -2.592 1.00 97.94 82 PRO A N 1
ATOM 603 C CA . PRO A 1 82 ? 16.217 -5.001 -3.209 1.00 97.94 82 PRO A CA 1
ATOM 604 C C . PRO A 1 82 ? 16.363 -6.527 -3.236 1.00 97.94 82 PRO A C 1
ATOM 606 O O . PRO A 1 82 ? 16.854 -7.076 -4.222 1.00 97.94 82 PRO A O 1
ATOM 609 N N . GLY A 1 83 ? 15.902 -7.227 -2.192 1.00 96.88 83 GLY A N 1
ATOM 610 C CA . GLY A 1 83 ? 15.937 -8.691 -2.131 1.00 96.88 83 GLY A CA 1
ATOM 611 C C . GLY A 1 83 ? 15.066 -9.377 -3.187 1.00 96.88 83 GLY A C 1
ATOM 612 O O . GLY A 1 83 ? 15.402 -10.482 -3.611 1.00 96.88 83 GLY A O 1
ATOM 613 N N . SER A 1 84 ? 14.027 -8.703 -3.696 1.00 97.25 84 SER A N 1
ATOM 614 C CA . SER A 1 84 ? 13.182 -9.207 -4.792 1.00 97.25 84 SER A CA 1
ATOM 615 C C . SER A 1 84 ? 13.918 -9.310 -6.136 1.00 97.25 84 SER A C 1
ATOM 617 O O . SER A 1 84 ? 13.411 -9.932 -7.063 1.00 97.25 84 SER A O 1
ATOM 619 N N . THR A 1 85 ? 15.153 -8.800 -6.230 1.00 95.50 85 THR A N 1
ATOM 620 C CA . THR A 1 85 ? 16.062 -9.076 -7.358 1.00 95.50 85 THR A CA 1
ATOM 621 C C . THR A 1 85 ? 16.364 -10.574 -7.489 1.00 95.50 85 THR A C 1
ATOM 623 O O . THR A 1 85 ? 16.651 -11.052 -8.583 1.00 95.50 85 THR A O 1
ATOM 626 N N . MET A 1 86 ? 16.319 -11.330 -6.381 1.00 93.00 86 MET A N 1
ATOM 627 C CA . MET A 1 86 ? 16.609 -12.774 -6.332 1.00 93.00 86 MET A CA 1
ATOM 628 C C . MET A 1 86 ? 17.995 -13.158 -6.890 1.00 93.00 86 MET A C 1
ATOM 630 O O . MET A 1 86 ? 18.244 -14.309 -7.249 1.00 93.00 86 MET A O 1
ATOM 634 N N . ALA A 1 87 ? 18.913 -12.193 -6.932 1.00 93.88 87 ALA A N 1
ATOM 635 C CA . ALA A 1 87 ? 20.293 -12.337 -7.371 1.00 93.88 87 ALA A CA 1
ATOM 636 C C . ALA A 1 87 ? 21.180 -11.320 -6.639 1.00 93.88 87 ALA A C 1
ATOM 638 O O . ALA A 1 87 ? 20.699 -10.298 -6.153 1.00 93.88 87 ALA A O 1
ATOM 639 N N . ALA A 1 88 ? 22.485 -11.585 -6.579 1.00 94.56 88 ALA A N 1
ATOM 640 C CA . ALA A 1 88 ? 23.472 -10.674 -6.002 1.00 94.56 88 ALA A CA 1
ATOM 641 C C . ALA A 1 88 ? 24.011 -9.696 -7.065 1.00 94.56 88 ALA A C 1
ATOM 643 O O . ALA A 1 88 ? 25.198 -9.724 -7.384 1.00 94.56 88 ALA A O 1
ATOM 644 N N . ASP A 1 89 ? 23.132 -8.864 -7.634 1.00 97.00 89 ASP A N 1
ATOM 645 C CA . ASP A 1 89 ? 23.489 -7.807 -8.592 1.00 97.00 89 ASP A CA 1
ATOM 646 C C . ASP A 1 89 ? 23.667 -6.462 -7.860 1.00 97.00 89 ASP A C 1
ATOM 648 O O . ASP A 1 89 ? 22.674 -5.864 -7.433 1.00 97.00 89 ASP A O 1
ATOM 652 N N . PRO A 1 90 ? 24.903 -5.943 -7.713 1.00 96.44 90 PRO A N 1
ATOM 653 C CA . PRO A 1 90 ? 25.143 -4.696 -6.991 1.00 96.44 90 PRO A CA 1
ATOM 654 C C . PRO A 1 90 ? 24.462 -3.476 -7.620 1.00 96.44 90 PRO A C 1
ATOM 656 O O . PRO A 1 90 ? 24.055 -2.566 -6.894 1.00 96.44 90 PRO A O 1
ATOM 659 N N . SER A 1 91 ? 24.335 -3.433 -8.949 1.00 97.06 91 SER A N 1
ATOM 660 C CA . SER A 1 91 ? 23.741 -2.295 -9.654 1.00 97.06 91 SER A CA 1
ATOM 661 C C . SER A 1 91 ? 22.234 -2.257 -9.428 1.00 97.06 91 SER A C 1
ATOM 663 O O . SER A 1 91 ? 21.702 -1.226 -9.022 1.00 97.06 91 SER A O 1
ATOM 665 N N . ALA A 1 92 ? 21.554 -3.390 -9.618 1.00 97.38 92 ALA A N 1
ATOM 666 C CA . ALA A 1 92 ? 20.116 -3.484 -9.383 1.00 97.38 92 ALA A CA 1
ATOM 667 C C . ALA A 1 92 ? 19.773 -3.239 -7.905 1.00 97.38 92 ALA A C 1
ATOM 669 O O . ALA A 1 92 ? 18.939 -2.391 -7.591 1.00 97.38 92 ALA A O 1
ATOM 670 N N . ILE A 1 93 ? 20.476 -3.911 -6.985 1.00 98.38 93 ILE A N 1
ATOM 671 C CA . ILE A 1 93 ? 20.240 -3.793 -5.538 1.00 98.38 93 ILE A CA 1
ATOM 672 C C . ILE A 1 93 ? 20.420 -2.348 -5.065 1.00 98.38 93 ILE A C 1
ATOM 674 O O . ILE A 1 93 ? 19.585 -1.842 -4.312 1.00 98.38 93 ILE A O 1
ATOM 678 N N . SER A 1 94 ? 21.492 -1.671 -5.491 1.00 98.12 94 SER A N 1
ATOM 679 C CA . SER A 1 94 ? 21.751 -0.288 -5.076 1.00 98.12 94 SER A CA 1
ATOM 680 C C . SER A 1 94 ? 20.723 0.690 -5.643 1.00 98.12 94 SER A C 1
ATOM 682 O O . SER A 1 94 ? 20.226 1.533 -4.896 1.00 98.12 94 SER A O 1
ATOM 684 N N . HIS A 1 95 ? 20.339 0.544 -6.915 1.00 98.56 95 HIS A N 1
ATOM 685 C CA . HIS A 1 95 ? 19.276 1.348 -7.522 1.00 98.56 95 HIS A CA 1
ATOM 686 C C . HIS A 1 95 ? 17.954 1.190 -6.767 1.00 98.56 95 HIS A C 1
ATOM 688 O O . HIS A 1 95 ? 17.376 2.182 -6.321 1.00 98.56 95 HIS A O 1
ATOM 694 N N . ILE A 1 96 ? 17.531 -0.054 -6.529 1.00 98.81 96 ILE A N 1
ATOM 695 C CA . ILE A 1 96 ? 16.276 -0.369 -5.837 1.00 98.81 96 ILE A CA 1
ATOM 696 C C . ILE A 1 96 ? 16.292 0.140 -4.391 1.00 98.81 96 ILE A C 1
ATOM 698 O O . ILE A 1 96 ? 15.284 0.642 -3.888 1.00 98.81 96 ILE A O 1
ATOM 702 N N . ALA A 1 97 ? 17.428 0.042 -3.699 1.00 98.69 97 ALA A N 1
ATOM 703 C CA . ALA A 1 97 ? 17.569 0.575 -2.347 1.00 98.69 97 ALA A CA 1
ATOM 704 C C . ALA A 1 97 ? 17.379 2.101 -2.327 1.00 98.69 97 ALA A C 1
ATOM 706 O O . ALA A 1 97 ? 16.679 2.630 -1.460 1.00 98.69 97 ALA A O 1
ATOM 707 N N . VAL A 1 98 ? 17.954 2.812 -3.303 1.00 98.75 98 VAL A N 1
ATOM 708 C CA . VAL A 1 98 ? 17.824 4.270 -3.416 1.00 98.75 98 VAL A CA 1
ATOM 709 C C . VAL A 1 98 ? 16.399 4.669 -3.787 1.00 98.75 98 VAL A C 1
ATOM 711 O O . VAL A 1 98 ? 15.837 5.536 -3.118 1.00 98.75 98 VAL A O 1
ATOM 714 N N . THR A 1 99 ? 15.782 4.042 -4.792 1.00 98.88 99 THR A N 1
ATOM 715 C CA . THR A 1 99 ? 14.393 4.347 -5.189 1.00 98.88 99 THR A CA 1
ATOM 716 C C . THR A 1 99 ? 13.423 4.091 -4.036 1.00 98.88 99 THR A C 1
ATOM 718 O O . THR A 1 99 ? 12.584 4.944 -3.741 1.00 98.88 99 THR A O 1
ATOM 721 N N . THR A 1 100 ? 13.605 2.986 -3.306 1.00 98.88 100 THR A N 1
ATOM 722 C CA . THR A 1 100 ? 12.821 2.648 -2.109 1.00 98.88 100 THR A CA 1
ATOM 723 C C . THR A 1 100 ? 12.943 3.723 -1.032 1.00 98.88 100 THR A C 1
ATOM 725 O O . THR A 1 100 ? 11.935 4.236 -0.542 1.00 98.88 100 THR A O 1
ATOM 728 N N . ASN A 1 101 ? 14.173 4.113 -0.691 1.00 98.88 101 ASN A N 1
ATOM 729 C CA . ASN A 1 101 ? 14.419 5.101 0.354 1.00 98.88 101 ASN A CA 1
ATOM 730 C C . ASN A 1 101 ? 13.887 6.493 -0.009 1.00 98.88 101 ASN A C 1
ATOM 732 O O . ASN A 1 101 ? 13.305 7.184 0.827 1.00 98.88 101 ASN A O 1
ATOM 736 N N . ILE A 1 102 ? 14.086 6.904 -1.262 1.00 98.81 102 ILE A N 1
ATOM 737 C CA . ILE A 1 102 ? 13.650 8.209 -1.756 1.00 98.81 102 ILE A CA 1
ATOM 738 C C . ILE A 1 102 ? 12.124 8.303 -1.759 1.00 98.81 102 ILE A C 1
ATOM 740 O O . ILE A 1 102 ? 11.584 9.306 -1.291 1.00 98.81 102 ILE A O 1
ATOM 744 N N . ALA A 1 103 ? 11.417 7.261 -2.199 1.00 98.94 103 ALA A N 1
ATOM 745 C CA . ALA A 1 103 ? 9.960 7.256 -2.160 1.00 98.94 103 ALA A CA 1
ATOM 746 C C . ALA A 1 103 ? 9.415 7.310 -0.723 1.00 98.94 103 ALA A C 1
ATOM 748 O O . ALA A 1 103 ? 8.486 8.071 -0.455 1.00 98.94 103 ALA A O 1
ATOM 749 N N . ALA A 1 104 ? 10.017 6.568 0.213 1.00 98.88 104 ALA A N 1
ATOM 750 C CA . ALA A 1 104 ? 9.653 6.607 1.631 1.00 98.88 104 ALA A CA 1
ATOM 751 C C . ALA A 1 104 ? 9.809 8.015 2.228 1.00 98.88 104 ALA A C 1
ATOM 753 O O . ALA A 1 104 ? 8.885 8.549 2.847 1.00 98.88 104 ALA A O 1
ATOM 754 N N . ALA A 1 105 ? 10.959 8.651 1.984 1.00 98.88 105 ALA A N 1
ATOM 755 C CA . ALA A 1 105 ? 11.251 9.993 2.473 1.00 98.88 105 ALA A CA 1
ATOM 756 C C . ALA A 1 105 ? 10.279 11.036 1.898 1.00 98.88 105 ALA A C 1
ATOM 758 O O . ALA A 1 105 ? 9.697 11.821 2.648 1.00 98.88 105 ALA A O 1
ATOM 759 N N . PHE A 1 106 ? 10.055 11.024 0.580 1.00 98.88 106 PHE A N 1
ATOM 760 C CA . PHE A 1 106 ? 9.133 11.962 -0.066 1.00 98.88 106 PHE A CA 1
ATOM 761 C C . PHE A 1 106 ? 7.672 11.706 0.317 1.00 98.88 106 PHE A C 1
ATOM 763 O O . PHE A 1 106 ? 6.919 12.668 0.454 1.00 98.88 106 PHE A O 1
ATOM 770 N N . GLY A 1 107 ? 7.280 10.454 0.568 1.00 98.88 107 GLY A N 1
ATOM 771 C CA . GLY A 1 107 ? 5.962 10.120 1.107 1.00 98.88 107 GLY A CA 1
ATOM 772 C C . GLY A 1 107 ? 5.736 10.695 2.503 1.00 98.88 107 GLY A C 1
ATOM 773 O O . GLY A 1 107 ? 4.720 11.351 2.739 1.00 98.88 107 GLY A O 1
ATOM 774 N N . GLY A 1 108 ? 6.708 10.546 3.408 1.00 98.75 108 GLY A N 1
ATOM 775 C CA . GLY A 1 108 ? 6.648 11.142 4.746 1.00 98.75 108 GLY A CA 1
ATOM 776 C C . GLY A 1 108 ? 6.589 12.673 4.711 1.00 98.75 108 GLY A C 1
ATOM 777 O O . GLY A 1 108 ? 5.745 13.284 5.372 1.00 98.75 108 GLY A O 1
ATOM 778 N N . VAL A 1 109 ? 7.432 13.311 3.891 1.00 98.69 109 VAL A N 1
ATOM 779 C CA . VAL A 1 109 ? 7.434 14.774 3.707 1.00 98.69 109 VAL A CA 1
ATOM 780 C C . VAL A 1 109 ? 6.097 15.260 3.146 1.00 98.69 109 VAL A C 1
ATOM 782 O O . VAL A 1 109 ? 5.497 16.189 3.689 1.00 98.69 109 VAL A O 1
ATOM 785 N N . ALA A 1 110 ? 5.595 14.620 2.091 1.00 98.75 110 ALA A N 1
ATOM 786 C CA . ALA A 1 110 ? 4.342 15.010 1.461 1.00 98.75 110 ALA A CA 1
ATOM 787 C C . ALA A 1 110 ? 3.149 14.844 2.407 1.00 98.75 110 ALA A C 1
ATOM 789 O O . ALA A 1 110 ? 2.320 15.749 2.496 1.00 98.75 110 ALA A O 1
ATOM 790 N N . ALA A 1 111 ? 3.087 13.749 3.168 1.00 98.69 111 ALA A N 1
ATOM 791 C CA . ALA A 1 111 ? 2.047 13.555 4.172 1.00 98.69 111 ALA A CA 1
ATOM 792 C C . ALA A 1 111 ? 2.142 14.582 5.310 1.00 98.69 111 ALA A C 1
ATOM 794 O O . ALA A 1 111 ? 1.112 15.086 5.751 1.00 98.69 111 ALA A O 1
ATOM 795 N N . THR A 1 112 ? 3.358 14.961 5.731 1.00 98.62 112 THR A N 1
ATOM 796 C CA . THR A 1 112 ? 3.580 16.022 6.733 1.00 98.62 112 THR A CA 1
ATOM 797 C C . THR A 1 112 ? 2.924 17.327 6.291 1.00 98.62 112 THR A C 1
ATOM 799 O O . THR A 1 112 ? 2.087 17.885 7.004 1.00 98.62 112 THR A O 1
ATOM 802 N N . PHE A 1 113 ? 3.272 17.804 5.094 1.00 98.62 113 PHE A N 1
ATOM 803 C CA . PHE A 1 113 ? 2.739 19.058 4.572 1.00 98.62 113 PHE A CA 1
ATOM 804 C C . PHE A 1 113 ? 1.247 18.957 4.257 1.00 98.62 113 PHE A C 1
ATOM 806 O O . PHE A 1 113 ? 0.493 19.877 4.567 1.00 98.62 113 PHE A O 1
ATOM 813 N N . THR A 1 114 ? 0.794 17.828 3.710 1.00 98.56 114 THR A N 1
ATOM 814 C CA . THR A 1 114 ? -0.630 17.609 3.428 1.00 98.56 114 THR A CA 1
ATOM 815 C C . THR A 1 114 ? -1.447 17.651 4.715 1.00 98.56 114 THR A C 1
ATOM 817 O O . THR A 1 114 ? -2.446 18.361 4.764 1.00 98.56 114 THR A O 1
ATOM 820 N N . ALA A 1 115 ? -1.002 16.986 5.786 1.00 97.88 115 ALA A N 1
ATOM 821 C CA . ALA A 1 115 ? -1.653 17.049 7.092 1.00 97.88 115 ALA A CA 1
ATOM 822 C C . ALA A 1 115 ? -1.651 18.476 7.662 1.00 97.88 115 ALA A C 1
ATOM 824 O O . ALA A 1 115 ? -2.692 18.958 8.097 1.00 97.88 115 ALA A O 1
ATOM 825 N N . MET A 1 116 ? -0.527 19.195 7.582 1.00 97.75 116 MET A N 1
ATOM 826 C CA . MET A 1 116 ? -0.455 20.589 8.032 1.00 97.75 116 MET A CA 1
ATOM 827 C C . MET A 1 116 ? -1.475 21.494 7.340 1.00 97.75 116 MET A C 1
ATOM 829 O O . MET A 1 116 ? -2.163 22.257 8.013 1.00 97.75 116 MET A O 1
ATOM 833 N N . PHE A 1 117 ? -1.587 21.414 6.013 1.00 97.69 117 PHE A N 1
ATOM 834 C CA . PHE A 1 117 ? -2.488 22.282 5.256 1.00 97.69 117 PHE A CA 1
ATOM 835 C C . PHE A 1 117 ? -3.949 21.828 5.320 1.00 97.69 117 PHE A C 1
ATOM 837 O O . PHE A 1 117 ? -4.843 22.668 5.361 1.00 97.69 117 PHE A O 1
ATOM 844 N N . TYR A 1 118 ? -4.203 20.517 5.335 1.00 97.19 118 TYR A N 1
ATOM 845 C CA . TYR A 1 118 ? -5.557 19.964 5.286 1.00 97.19 118 TYR A CA 1
ATOM 846 C C . TYR A 1 118 ? -6.196 19.790 6.669 1.00 97.19 118 TYR A C 1
ATOM 848 O O . TYR A 1 118 ? -7.380 20.069 6.840 1.00 97.19 118 TYR A O 1
ATOM 856 N N . LEU A 1 119 ? -5.418 19.345 7.660 1.00 94.62 119 LEU A N 1
ATOM 857 C CA . LEU A 1 119 ? -5.864 19.107 9.040 1.00 94.62 119 LEU A CA 1
ATOM 858 C C . LEU A 1 119 ? -5.502 20.268 9.986 1.00 94.62 119 LEU A C 1
ATOM 860 O O . LEU A 1 119 ? -5.882 20.254 11.157 1.00 94.62 119 LEU A O 1
ATOM 864 N N . GLY A 1 120 ? -4.767 21.272 9.495 1.00 96.25 120 GLY A N 1
ATOM 865 C CA . GLY A 1 120 ? -4.405 22.493 10.223 1.00 96.25 120 GLY A CA 1
ATOM 866 C C . GLY A 1 120 ? -3.196 22.363 11.155 1.00 96.25 120 GLY A C 1
ATOM 867 O O . GLY A 1 120 ? -2.816 23.341 11.797 1.00 96.25 120 GLY A O 1
ATOM 868 N N . LYS A 1 121 ? -2.589 21.175 11.261 1.00 94.44 121 LYS A N 1
ATOM 869 C CA . LYS A 1 121 ? -1.412 20.908 12.101 1.00 94.44 121 LYS A CA 1
ATOM 870 C C . LYS A 1 121 ? -0.661 19.660 11.626 1.00 94.44 121 LYS A C 1
ATOM 872 O O . LYS A 1 121 ? -1.270 18.805 10.983 1.00 94.44 121 LYS A O 1
ATOM 877 N N . PRO A 1 122 ? 0.637 19.523 11.948 1.00 93.12 122 PRO A N 1
ATOM 878 C CA . PRO A 1 122 ? 1.339 18.261 11.759 1.00 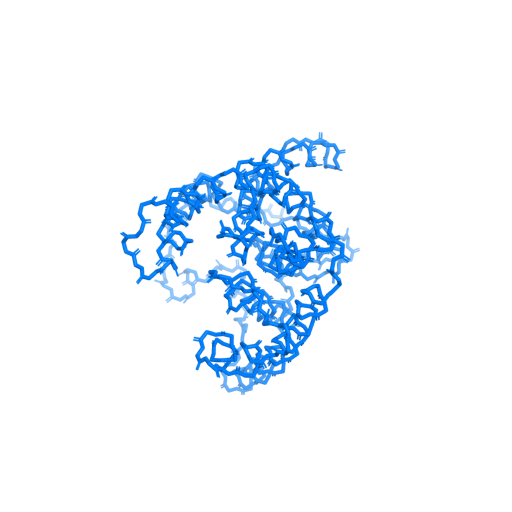93.12 122 PRO A CA 1
ATOM 879 C C . PRO A 1 122 ? 0.635 17.136 12.528 1.00 93.12 122 PRO A C 1
ATOM 881 O O . PRO A 1 122 ? 0.246 17.324 13.683 1.00 93.12 122 PRO A O 1
ATOM 884 N N . ASP A 1 123 ? 0.504 15.971 11.899 1.00 95.00 123 ASP A N 1
ATOM 885 C CA . ASP A 1 123 ? -0.077 14.774 12.507 1.00 95.00 123 ASP A CA 1
ATOM 886 C C . ASP A 1 123 ? 0.897 13.599 12.365 1.00 95.00 123 ASP A C 1
ATOM 888 O O . ASP A 1 123 ? 1.221 13.177 11.256 1.00 95.00 123 ASP A O 1
ATOM 892 N N . LEU A 1 124 ? 1.391 13.077 13.491 1.00 95.88 124 LEU A N 1
ATOM 893 C CA . LEU A 1 124 ? 2.411 12.024 13.493 1.00 95.88 124 LEU A CA 1
ATOM 894 C C . LEU A 1 124 ? 1.899 10.701 12.904 1.00 95.88 124 LEU A C 1
ATOM 896 O O . LEU A 1 124 ? 2.675 9.986 12.273 1.00 95.88 124 LEU A O 1
ATOM 900 N N . SER A 1 125 ? 0.611 10.383 13.058 1.00 95.69 125 SER A N 1
ATOM 901 C CA . SER A 1 125 ? 0.028 9.186 12.444 1.00 95.69 125 SER A CA 1
ATOM 902 C C . SER A 1 125 ? 0.015 9.314 10.921 1.00 95.69 125 SER A C 1
ATOM 904 O O . SER A 1 125 ? 0.407 8.374 10.229 1.00 95.69 125 SER A O 1
ATOM 906 N N . MET A 1 126 ? -0.322 10.495 10.396 1.00 97.62 126 MET A N 1
ATOM 907 C CA . MET A 1 126 ? -0.257 10.773 8.959 1.00 97.62 126 MET A CA 1
ATOM 908 C C . MET A 1 126 ? 1.173 10.754 8.425 1.00 97.62 126 MET A C 1
ATOM 910 O O . MET A 1 126 ? 1.394 10.256 7.328 1.00 97.62 126 MET A O 1
ATOM 914 N N . ILE A 1 127 ? 2.153 11.240 9.190 1.00 98.25 127 ILE A N 1
ATOM 915 C CA . ILE A 1 127 ? 3.570 11.190 8.795 1.00 98.25 127 ILE A CA 1
ATOM 916 C C . ILE A 1 127 ? 4.047 9.739 8.676 1.00 98.25 127 ILE A C 1
ATOM 918 O O . ILE A 1 127 ? 4.628 9.371 7.655 1.00 98.25 127 ILE A O 1
ATOM 922 N N . ILE A 1 128 ? 3.762 8.909 9.687 1.00 98.50 128 ILE A N 1
ATOM 923 C CA . ILE A 1 128 ? 4.084 7.473 9.681 1.00 98.50 128 ILE A CA 1
ATOM 924 C C . ILE A 1 128 ? 3.433 6.793 8.473 1.00 98.50 128 ILE A C 1
ATOM 926 O O . ILE A 1 128 ? 4.114 6.140 7.683 1.00 98.50 128 ILE A O 1
ATOM 930 N N . ASN A 1 129 ? 2.132 7.009 8.276 1.00 98.50 129 ASN A N 1
ATOM 931 C CA . ASN A 1 129 ? 1.416 6.451 7.134 1.00 98.50 129 ASN A CA 1
ATOM 932 C C . ASN A 1 129 ? 1.931 6.995 5.797 1.00 98.50 129 ASN A C 1
ATOM 934 O O . ASN A 1 129 ? 1.915 6.263 4.817 1.00 98.50 129 ASN A O 1
ATOM 938 N N . GLY A 1 130 ? 2.448 8.224 5.746 1.00 98.81 130 GLY A N 1
ATOM 939 C CA . GLY A 1 130 ? 3.112 8.800 4.576 1.00 98.81 130 GLY A CA 1
ATOM 940 C C . GLY A 1 130 ? 4.392 8.073 4.187 1.00 98.81 130 GLY A C 1
ATOM 941 O O . GLY A 1 130 ? 4.595 7.775 3.010 1.00 98.81 130 GLY A O 1
ATOM 942 N N . VAL A 1 131 ? 5.235 7.741 5.168 1.00 98.88 131 VAL A N 1
ATOM 943 C CA . VAL A 1 131 ? 6.445 6.934 4.939 1.00 98.88 131 VAL A CA 1
ATOM 944 C C . VAL A 1 131 ? 6.062 5.559 4.392 1.00 98.88 131 VAL A C 1
ATOM 946 O O . VAL A 1 131 ? 6.575 5.142 3.352 1.00 98.88 131 VAL A O 1
ATOM 949 N N . LEU A 1 132 ? 5.111 4.882 5.044 1.00 98.88 132 LEU A N 1
ATOM 950 C CA . LEU A 1 132 ? 4.635 3.566 4.611 1.00 98.88 132 LEU A CA 1
ATOM 951 C C . LEU A 1 132 ? 3.952 3.620 3.237 1.00 98.88 132 LEU A C 1
ATOM 953 O O . LEU A 1 132 ? 4.167 2.739 2.412 1.00 98.88 132 LEU A O 1
ATOM 957 N N . ALA A 1 133 ? 3.182 4.668 2.950 1.00 98.88 133 ALA A N 1
ATOM 958 C CA . ALA A 1 133 ? 2.560 4.897 1.651 1.00 98.88 133 ALA A CA 1
ATOM 959 C C . ALA A 1 133 ? 3.601 5.059 0.541 1.00 98.88 133 ALA A C 1
ATOM 961 O O . ALA A 1 133 ? 3.433 4.487 -0.534 1.00 98.88 133 ALA A O 1
ATOM 962 N N . GLY A 1 134 ? 4.687 5.797 0.796 1.00 98.88 134 GLY A N 1
ATOM 963 C CA . GLY A 1 134 ? 5.802 5.927 -0.141 1.00 98.88 134 GLY A CA 1
ATOM 964 C C . GLY A 1 134 ? 6.484 4.587 -0.424 1.00 98.88 134 GLY A C 1
ATOM 965 O O . GLY A 1 134 ? 6.709 4.245 -1.586 1.00 98.88 134 GLY A O 1
ATOM 966 N N . LEU A 1 135 ? 6.729 3.796 0.625 1.00 98.94 135 LEU A N 1
ATOM 967 C CA . LEU A 1 135 ? 7.273 2.440 0.520 1.00 98.94 135 LEU A CA 1
ATOM 968 C C . LEU A 1 135 ? 6.353 1.514 -0.294 1.00 98.94 135 LEU A C 1
ATOM 970 O O . LEU A 1 135 ? 6.795 0.891 -1.259 1.00 98.94 135 LEU A O 1
ATOM 974 N N . VAL A 1 136 ? 5.054 1.476 0.015 1.00 98.94 136 VAL A N 1
ATOM 975 C CA . VAL A 1 136 ? 4.067 0.694 -0.750 1.00 98.94 136 VAL A CA 1
ATOM 976 C C . VAL A 1 136 ? 3.970 1.177 -2.198 1.00 98.94 136 VAL A C 1
ATOM 978 O O . VAL A 1 136 ? 3.922 0.358 -3.116 1.00 98.94 136 VAL A O 1
ATOM 981 N N . GLY A 1 137 ? 3.952 2.491 -2.418 1.00 98.81 137 GLY A N 1
ATOM 982 C CA . GLY A 1 137 ? 3.779 3.101 -3.734 1.00 98.81 137 GLY A CA 1
ATOM 983 C C . GLY A 1 137 ? 4.921 2.792 -4.699 1.00 98.81 137 GLY A C 1
ATOM 984 O O . GLY A 1 137 ? 4.681 2.601 -5.883 1.00 98.81 137 GLY A O 1
ATOM 985 N N . ILE A 1 138 ? 6.161 2.690 -4.221 1.00 98.88 138 ILE A N 1
ATOM 986 C CA . ILE A 1 138 ? 7.303 2.383 -5.098 1.00 98.88 138 ILE A CA 1
ATOM 987 C C . ILE A 1 138 ? 7.512 0.883 -5.328 1.00 98.88 138 ILE A C 1
ATOM 989 O O . ILE A 1 138 ? 8.197 0.502 -6.267 1.00 98.88 138 ILE A O 1
ATOM 993 N N . THR A 1 139 ? 6.920 0.022 -4.498 1.00 98.88 139 THR A N 1
ATOM 994 C CA . THR A 1 139 ? 7.211 -1.422 -4.444 1.00 98.88 139 THR A CA 1
ATOM 995 C C . THR A 1 139 ? 7.039 -2.154 -5.792 1.00 98.88 139 THR A C 1
ATOM 997 O O . THR A 1 139 ? 7.836 -3.031 -6.115 1.00 98.88 139 THR A O 1
ATOM 1000 N N . ALA A 1 140 ? 6.058 -1.792 -6.621 1.00 98.75 140 ALA A N 1
ATOM 1001 C CA . ALA A 1 140 ? 5.847 -2.422 -7.928 1.00 98.75 140 ALA A CA 1
ATOM 1002 C C . ALA A 1 140 ? 6.858 -1.999 -9.004 1.00 98.75 140 ALA A C 1
ATOM 1004 O O . ALA A 1 140 ? 7.048 -2.752 -9.956 1.00 98.75 140 ALA A O 1
ATOM 1005 N N . GLY A 1 141 ? 7.458 -0.810 -8.881 1.00 98.38 141 GLY A N 1
ATOM 1006 C CA . GLY A 1 141 ? 8.304 -0.205 -9.917 1.00 98.38 141 GLY A CA 1
ATOM 1007 C C . GLY A 1 141 ? 9.700 0.189 -9.450 1.00 98.38 141 GLY A C 1
ATOM 1008 O O . GLY A 1 141 ? 10.394 0.894 -10.173 1.00 98.38 141 GLY A O 1
ATOM 1009 N N . CYS A 1 142 ? 10.115 -0.201 -8.244 1.00 98.56 142 CYS A N 1
ATOM 1010 C CA . CYS A 1 142 ? 11.378 0.233 -7.643 1.00 98.56 142 CYS A CA 1
ATOM 1011 C C . CYS A 1 142 ? 12.620 -0.201 -8.441 1.00 98.56 142 CYS A C 1
ATOM 1013 O O . CYS A 1 142 ? 13.673 0.419 -8.291 1.00 98.56 142 CYS A O 1
ATOM 1015 N N . ASP A 1 143 ? 12.487 -1.212 -9.301 1.00 98.44 143 ASP A N 1
ATOM 1016 C CA . ASP A 1 143 ? 13.509 -1.715 -10.221 1.00 98.44 143 ASP A CA 1
ATOM 1017 C C . ASP A 1 143 ? 13.580 -0.951 -11.549 1.00 98.44 143 ASP A C 1
ATOM 1019 O O . ASP A 1 143 ? 14.620 -0.939 -12.200 1.00 98.44 143 ASP A O 1
ATOM 1023 N N . SER A 1 144 ? 12.479 -0.323 -11.955 1.00 97.44 144 SER A N 1
ATOM 1024 C CA . SER A 1 144 ? 12.226 0.040 -13.352 1.00 97.44 144 SER A CA 1
ATOM 1025 C C . SER A 1 144 ? 11.799 1.495 -13.544 1.00 97.44 144 SER A C 1
ATOM 1027 O O . SER A 1 144 ? 11.328 1.868 -14.618 1.00 97.44 144 SER A O 1
ATOM 1029 N N . VAL A 1 145 ? 11.975 2.328 -12.515 1.00 98.50 145 VAL A N 1
ATOM 1030 C CA . VAL A 1 145 ? 11.823 3.786 -12.591 1.00 98.50 145 VAL A CA 1
ATOM 1031 C C . VAL A 1 145 ? 13.094 4.492 -12.129 1.00 98.50 145 VAL A C 1
ATOM 1033 O O . VAL A 1 145 ? 13.802 4.023 -11.232 1.00 98.50 145 VAL A O 1
ATOM 1036 N N . SER A 1 146 ? 13.348 5.676 -12.681 1.00 98.44 146 SER A N 1
ATOM 1037 C CA . SER A 1 146 ? 14.425 6.550 -12.209 1.00 98.44 146 SER A CA 1
ATOM 1038 C C . SER A 1 146 ? 14.196 7.088 -10.782 1.00 98.44 146 SER A C 1
ATOM 1040 O O . SER A 1 146 ? 13.067 7.208 -10.299 1.00 98.44 146 SER A O 1
ATOM 1042 N N . VAL A 1 147 ? 15.279 7.489 -10.104 1.00 98.62 147 VAL A N 1
ATOM 1043 C CA . VAL A 1 147 ? 15.227 8.069 -8.746 1.00 98.62 147 VAL A CA 1
ATOM 1044 C C . VAL A 1 147 ? 14.319 9.315 -8.654 1.00 98.62 147 VAL A C 1
ATOM 1046 O O . VAL A 1 147 ? 13.534 9.394 -7.705 1.00 98.62 147 VAL A O 1
ATOM 1049 N N . PRO A 1 148 ? 14.341 10.273 -9.608 1.00 98.62 148 PRO A N 1
ATOM 1050 C CA . PRO A 1 148 ? 13.384 11.381 -9.607 1.00 98.62 148 PRO A CA 1
ATOM 1051 C C . PRO A 1 148 ? 11.922 10.928 -9.684 1.00 98.62 148 PRO A C 1
ATOM 1053 O O . PRO A 1 148 ? 11.080 11.465 -8.964 1.00 98.62 148 PRO A O 1
ATOM 1056 N N . TRP A 1 149 ? 11.608 9.915 -10.499 1.00 98.69 149 TRP A N 1
ATOM 1057 C CA . TRP A 1 149 ? 10.248 9.375 -10.557 1.00 98.69 149 TRP A CA 1
ATOM 1058 C C . TRP A 1 149 ? 9.864 8.657 -9.264 1.00 98.69 149 TRP A C 1
ATOM 1060 O O . TRP A 1 149 ? 8.736 8.824 -8.807 1.00 98.69 149 TRP A O 1
ATOM 1070 N N . ALA A 1 150 ? 10.794 7.963 -8.602 1.00 98.88 150 ALA A N 1
ATOM 1071 C CA . ALA A 1 150 ? 10.548 7.386 -7.281 1.00 98.88 150 ALA A CA 1
ATOM 1072 C C . ALA A 1 150 ? 10.156 8.452 -6.237 1.00 98.88 150 ALA A C 1
ATOM 1074 O O . ALA A 1 150 ? 9.229 8.238 -5.452 1.00 98.88 150 ALA A O 1
ATOM 1075 N N . ALA A 1 151 ? 10.791 9.630 -6.271 1.00 98.94 151 ALA A N 1
ATOM 1076 C CA . ALA A 1 151 ? 10.422 10.759 -5.413 1.00 98.94 151 ALA A CA 1
ATOM 1077 C C . ALA A 1 151 ? 8.992 11.252 -5.693 1.00 98.94 151 ALA A C 1
ATOM 1079 O O . ALA A 1 151 ? 8.219 11.471 -4.760 1.00 98.94 151 ALA A O 1
ATOM 1080 N N . VAL A 1 152 ? 8.617 11.381 -6.971 1.00 98.88 152 VAL A N 1
ATOM 1081 C CA . VAL A 1 152 ? 7.260 11.780 -7.391 1.00 98.88 152 VAL A CA 1
ATOM 1082 C C . VAL A 1 152 ? 6.218 10.746 -6.958 1.00 98.88 152 VAL A C 1
ATOM 1084 O O . VAL A 1 152 ? 5.169 11.115 -6.430 1.00 98.88 152 VAL A O 1
ATOM 1087 N N . ILE A 1 153 ? 6.510 9.455 -7.130 1.00 98.94 153 ILE A N 1
ATOM 1088 C CA . ILE A 1 153 ? 5.631 8.353 -6.718 1.00 98.94 153 ILE A CA 1
ATOM 1089 C C . ILE A 1 153 ? 5.397 8.389 -5.209 1.00 98.94 153 ILE A C 1
ATOM 1091 O O . ILE A 1 153 ? 4.244 8.320 -4.776 1.00 98.94 153 ILE A O 1
ATOM 1095 N N . GLY A 1 154 ? 6.470 8.547 -4.427 1.00 98.94 154 GLY A N 1
ATOM 1096 C CA . GLY A 1 154 ? 6.400 8.691 -2.976 1.00 98.94 154 GLY A CA 1
ATOM 1097 C C . GLY A 1 154 ? 5.588 9.910 -2.551 1.00 98.94 154 GLY A C 1
ATOM 1098 O O . GLY A 1 154 ? 4.674 9.788 -1.739 1.00 98.94 154 GLY A O 1
ATOM 1099 N N . LEU A 1 155 ? 5.852 11.070 -3.160 1.00 98.94 155 LEU A N 1
ATOM 1100 C CA . LEU A 1 155 ? 5.134 12.316 -2.890 1.00 98.94 155 LEU A CA 1
ATOM 1101 C C . LEU A 1 155 ? 3.626 12.161 -3.118 1.00 98.94 155 LEU A C 1
ATOM 1103 O O . LEU A 1 155 ? 2.832 12.514 -2.248 1.00 98.94 155 LEU A O 1
ATOM 1107 N N . ILE A 1 156 ? 3.220 11.598 -4.259 1.00 98.94 156 ILE A N 1
ATOM 1108 C CA . ILE A 1 156 ? 1.801 11.382 -4.565 1.00 98.94 156 ILE A CA 1
ATOM 1109 C C . ILE A 1 156 ? 1.189 10.378 -3.583 1.00 98.94 156 ILE A C 1
ATOM 1111 O O . ILE A 1 156 ? 0.095 10.624 -3.077 1.00 98.94 156 ILE A O 1
ATOM 1115 N N . ALA A 1 157 ? 1.893 9.295 -3.243 1.00 98.94 157 ALA A N 1
ATOM 1116 C CA . ALA A 1 157 ? 1.414 8.326 -2.259 1.00 98.94 157 ALA A CA 1
ATOM 1117 C C . ALA A 1 157 ? 1.175 8.972 -0.879 1.00 98.94 157 ALA A C 1
ATOM 1119 O O . ALA A 1 157 ? 0.131 8.744 -0.267 1.00 98.94 157 ALA A O 1
ATOM 1120 N N . GLY A 1 158 ? 2.093 9.835 -0.429 1.00 98.81 158 GLY A N 1
ATOM 1121 C CA . GLY A 1 158 ? 1.966 10.591 0.819 1.00 98.81 158 GLY A CA 1
ATOM 1122 C C . GLY A 1 158 ? 0.790 11.575 0.831 1.00 98.81 158 GLY A C 1
ATOM 1123 O O . GLY A 1 158 ? 0.155 11.762 1.864 1.00 98.81 158 GLY A O 1
ATOM 1124 N N . ILE A 1 159 ? 0.438 12.166 -0.313 1.00 98.88 159 ILE A N 1
ATOM 1125 C CA . ILE A 1 159 ? -0.775 12.992 -0.440 1.00 98.88 159 ILE A CA 1
ATOM 1126 C C . ILE A 1 159 ? -2.028 12.107 -0.389 1.00 98.88 159 ILE A C 1
ATOM 1128 O O . ILE A 1 159 ? -2.972 12.385 0.355 1.00 98.88 159 ILE A O 1
ATOM 1132 N N . LEU A 1 160 ? -2.040 11.023 -1.173 1.00 98.81 160 LEU A N 1
ATOM 1133 C CA . LEU A 1 160 ? -3.180 10.115 -1.290 1.00 98.81 160 LEU A CA 1
ATOM 1134 C C . LEU A 1 160 ? -3.547 9.471 0.046 1.00 98.81 160 LEU A C 1
ATOM 1136 O O . LEU A 1 160 ? -4.736 9.336 0.338 1.00 98.81 160 LEU A O 1
ATOM 1140 N N . VAL A 1 161 ? -2.565 9.088 0.865 1.00 98.75 161 VAL A N 1
ATOM 1141 C CA . VAL A 1 161 ? -2.841 8.414 2.139 1.00 98.75 161 VAL A CA 1
ATOM 1142 C C . VAL A 1 161 ? -3.595 9.325 3.114 1.00 98.75 161 VAL A C 1
ATOM 1144 O O . VAL A 1 161 ? -4.560 8.882 3.730 1.00 98.75 161 VAL A O 1
ATOM 1147 N N . VAL A 1 162 ? -3.258 10.618 3.183 1.00 98.44 162 VAL A N 1
ATOM 1148 C CA . VAL A 1 162 ? -3.941 11.570 4.081 1.00 98.44 162 VAL A CA 1
ATOM 1149 C C . VAL A 1 162 ? -5.412 11.729 3.696 1.00 98.44 162 VAL A C 1
ATOM 1151 O O . VAL A 1 162 ? -6.296 11.643 4.554 1.00 98.44 162 VAL A O 1
ATOM 1154 N N . PHE A 1 163 ? -5.690 11.910 2.402 1.00 98.50 163 PHE A N 1
ATOM 1155 C CA . PHE A 1 163 ? -7.062 12.045 1.909 1.00 98.50 163 PHE A CA 1
ATOM 1156 C C . PHE A 1 163 ? -7.849 10.739 1.993 1.00 98.50 163 PHE A C 1
ATOM 1158 O O . PHE A 1 163 ? -9.022 10.753 2.361 1.00 98.50 163 PHE A O 1
ATOM 1165 N N . SER A 1 164 ? -7.232 9.602 1.672 1.00 98.31 164 SER A N 1
ATOM 1166 C CA . SER A 1 164 ? -7.928 8.313 1.711 1.00 98.31 164 SER A CA 1
ATOM 1167 C C . SER A 1 164 ? -8.316 7.908 3.130 1.00 98.31 164 SER A C 1
ATOM 1169 O O . SER A 1 164 ? -9.455 7.480 3.312 1.00 98.31 164 SER A O 1
ATOM 1171 N N . VAL A 1 165 ? -7.474 8.155 4.144 1.00 96.94 165 VAL A N 1
ATOM 1172 C CA . VAL A 1 165 ? -7.856 7.910 5.548 1.00 96.94 165 VAL A CA 1
ATOM 1173 C C . VAL A 1 165 ? -9.095 8.727 5.920 1.00 96.94 165 VAL A C 1
ATOM 1175 O O . VAL A 1 165 ? -10.046 8.190 6.488 1.00 96.94 165 VAL A O 1
ATOM 1178 N N . THR A 1 166 ? -9.136 10.010 5.548 1.00 94.69 166 THR A N 1
ATOM 1179 C CA . THR A 1 166 ? -10.306 10.860 5.833 1.00 94.69 166 THR A CA 1
ATOM 1180 C C . THR A 1 166 ? -11.545 10.449 5.039 1.00 94.69 166 THR A C 1
ATOM 1182 O O . THR A 1 166 ? -12.663 10.595 5.533 1.00 94.69 166 THR A O 1
ATOM 1185 N N . ILE A 1 167 ? -11.384 9.929 3.821 1.00 96.94 167 ILE A N 1
ATOM 1186 C CA . ILE A 1 167 ? -12.496 9.411 3.017 1.00 96.94 167 ILE A CA 1
ATOM 1187 C C . ILE A 1 167 ? -13.074 8.142 3.647 1.00 96.94 167 ILE A C 1
ATOM 1189 O O . ILE A 1 167 ? -14.288 8.078 3.830 1.00 96.94 167 ILE A O 1
ATOM 1193 N N . PHE A 1 168 ? -12.245 7.161 4.016 1.00 97.19 168 PHE A N 1
ATOM 1194 C CA . PHE A 1 168 ? -12.725 5.939 4.671 1.00 97.19 168 PHE A CA 1
ATOM 1195 C C . PHE A 1 168 ? -13.443 6.246 5.987 1.00 97.19 168 PHE A C 1
ATOM 1197 O O . PHE A 1 168 ? -14.522 5.705 6.230 1.00 97.19 168 PHE A O 1
ATOM 1204 N N . ASP A 1 169 ? -12.924 7.196 6.769 1.00 94.38 169 ASP A N 1
ATOM 1205 C CA . ASP A 1 169 ? -13.588 7.646 7.990 1.00 94.38 169 ASP A CA 1
ATOM 1206 C C . ASP A 1 169 ? -14.980 8.246 7.722 1.00 94.38 169 ASP A C 1
ATOM 1208 O O . ASP A 1 169 ? -15.958 7.897 8.385 1.00 94.38 169 ASP A O 1
ATOM 1212 N N . ARG A 1 170 ? -15.109 9.093 6.691 1.00 93.94 170 ARG A N 1
ATOM 1213 C CA . ARG A 1 170 ? -16.404 9.662 6.265 1.00 93.94 170 ARG A CA 1
ATOM 1214 C C . ARG A 1 170 ? -17.376 8.608 5.745 1.00 93.94 170 ARG A C 1
ATOM 1216 O O . ARG A 1 170 ? -18.583 8.760 5.919 1.00 93.94 170 ARG A O 1
ATOM 1223 N N . LEU A 1 171 ? -16.860 7.546 5.130 1.00 96.19 171 LEU A N 1
ATOM 1224 C CA . LEU A 1 171 ? -17.637 6.381 4.704 1.00 96.19 171 LEU A CA 1
ATOM 1225 C C . LEU A 1 171 ? -17.996 5.446 5.870 1.00 96.19 171 LEU A C 1
ATOM 1227 O O . LEU A 1 171 ? -18.644 4.425 5.645 1.00 96.19 171 LEU A O 1
ATOM 1231 N N . LYS A 1 172 ? -17.621 5.802 7.106 1.00 96.25 172 LYS A N 1
ATOM 1232 C CA . LYS A 1 172 ? -17.835 5.012 8.324 1.00 96.25 172 LYS A CA 1
ATOM 1233 C C . LYS A 1 172 ? -17.178 3.627 8.268 1.00 96.25 172 LYS A C 1
ATOM 1235 O O . LYS A 1 172 ? -17.679 2.672 8.862 1.00 96.25 172 LYS A O 1
ATOM 1240 N N . ILE A 1 173 ? -16.057 3.526 7.555 1.00 97.25 173 ILE A N 1
ATOM 1241 C CA . ILE A 1 173 ? -15.219 2.328 7.503 1.00 97.25 173 ILE A CA 1
ATOM 1242 C C . ILE A 1 173 ? -14.139 2.491 8.569 1.00 97.25 173 ILE A C 1
ATOM 1244 O O . ILE A 1 173 ? -13.217 3.292 8.423 1.00 97.25 173 ILE A O 1
ATOM 1248 N N . ASP A 1 174 ? -14.284 1.741 9.659 1.00 96.44 174 ASP A N 1
ATOM 1249 C CA . ASP A 1 174 ? -13.368 1.815 10.793 1.00 96.44 174 ASP A CA 1
ATOM 1250 C C . ASP A 1 174 ? -12.099 1.002 10.528 1.00 96.44 174 ASP A C 1
ATOM 1252 O O . ASP A 1 174 ? -12.067 -0.215 10.700 1.00 96.44 174 ASP A O 1
ATOM 1256 N N . ASP A 1 175 ? -11.055 1.703 10.106 1.00 95.31 175 ASP A N 1
ATOM 1257 C CA . ASP A 1 175 ? -9.711 1.174 9.909 1.00 95.31 175 ASP A CA 1
ATOM 1258 C C . ASP A 1 175 ? -8.770 1.789 10.961 1.00 95.31 175 ASP A C 1
ATOM 1260 O O . ASP A 1 175 ? -8.337 2.935 10.799 1.00 95.31 175 ASP A O 1
ATOM 1264 N N . PRO A 1 176 ? -8.459 1.070 12.058 1.00 92.25 176 PRO A N 1
ATOM 1265 C CA . PRO A 1 176 ? -7.756 1.641 13.208 1.00 92.25 176 PRO A CA 1
ATOM 1266 C C . PRO A 1 176 ? -6.350 2.163 12.910 1.00 92.25 176 PRO A C 1
ATOM 1268 O O . PRO A 1 176 ? -5.852 3.011 13.647 1.00 92.25 176 PRO A O 1
ATOM 1271 N N . VAL A 1 177 ? -5.699 1.631 11.873 1.00 93.00 177 VAL A N 1
ATOM 1272 C CA . VAL A 1 177 ? -4.297 1.936 11.542 1.00 93.00 177 VAL A CA 1
ATOM 1273 C C . VAL A 1 177 ? -4.145 2.605 10.175 1.00 93.00 177 VAL A C 1
ATOM 1275 O O . VAL A 1 177 ? -3.061 3.069 9.833 1.00 93.00 177 VAL A O 1
ATOM 1278 N N . GLY A 1 178 ? -5.222 2.686 9.389 1.00 94.06 178 GLY A N 1
ATOM 1279 C CA . GLY A 1 178 ? -5.177 3.170 8.011 1.00 94.06 178 GLY A CA 1
ATOM 1280 C C . GLY A 1 178 ? -4.585 2.148 7.037 1.00 94.06 178 GLY A C 1
ATOM 1281 O O . GLY A 1 178 ? -4.047 2.542 6.000 1.00 94.06 178 GLY A O 1
ATOM 1282 N N . ALA A 1 179 ? -4.682 0.849 7.344 1.00 95.12 179 ALA A N 1
ATOM 1283 C CA . ALA A 1 179 ? -4.140 -0.236 6.525 1.00 95.12 179 ALA A CA 1
ATOM 1284 C C . ALA A 1 179 ? -4.691 -0.210 5.093 1.00 95.12 179 ALA A C 1
ATOM 1286 O O . ALA A 1 179 ? -3.955 -0.418 4.135 1.00 95.12 179 ALA A O 1
ATOM 1287 N N . THR A 1 180 ? -5.970 0.101 4.927 1.00 97.50 180 THR A N 1
ATOM 1288 C CA . THR A 1 180 ? -6.633 0.247 3.630 1.00 97.50 180 THR A CA 1
ATOM 1289 C C . THR A 1 180 ? -6.049 1.427 2.856 1.00 97.50 180 THR A C 1
ATOM 1291 O O . THR A 1 180 ? -5.759 1.329 1.669 1.00 97.50 180 THR A O 1
ATOM 1294 N N . SER A 1 181 ? -5.797 2.549 3.519 1.00 98.31 181 SER A N 1
ATOM 1295 C CA . SER A 1 181 ? -5.220 3.720 2.849 1.00 98.31 181 SER A CA 1
ATOM 1296 C C . SER A 1 181 ? -3.784 3.444 2.397 1.00 98.31 181 SER A C 1
ATOM 1298 O O . SER A 1 181 ? -3.450 3.646 1.232 1.00 98.31 181 SER A O 1
ATOM 1300 N N . VAL A 1 182 ? -2.959 2.893 3.290 1.00 98.75 182 VAL A N 1
ATOM 1301 C CA . VAL A 1 182 ? -1.553 2.575 3.010 1.00 98.75 182 VAL A CA 1
ATOM 1302 C C . VAL A 1 182 ? -1.417 1.443 1.993 1.00 98.75 182 VAL A C 1
ATOM 1304 O O . VAL A 1 182 ? -0.663 1.567 1.039 1.00 98.75 182 VAL A O 1
ATOM 1307 N N . HIS A 1 183 ? -2.122 0.329 2.166 1.00 98.75 183 HIS A N 1
ATOM 1308 C CA . HIS A 1 183 ? -1.885 -0.868 1.359 1.00 98.75 183 HIS A CA 1
ATOM 1309 C C . HIS A 1 183 ? -2.792 -0.969 0.137 1.00 98.75 183 HIS A C 1
ATOM 1311 O O . HIS A 1 183 ? -2.311 -1.345 -0.930 1.00 98.75 183 HIS A O 1
ATOM 1317 N N . LEU A 1 184 ? -4.077 -0.613 0.251 1.00 98.62 184 LEU A N 1
ATOM 1318 C CA . LEU A 1 184 ? -4.982 -0.647 -0.898 1.00 98.62 184 LEU A CA 1
ATOM 1319 C C . LEU A 1 184 ? -4.773 0.575 -1.792 1.00 98.62 184 LEU A C 1
ATOM 1321 O O . LEU A 1 184 ? -4.391 0.422 -2.949 1.00 98.62 184 LEU A O 1
ATOM 1325 N N . VAL A 1 185 ? -5.002 1.786 -1.279 1.00 98.88 185 VAL A N 1
ATOM 1326 C CA . VAL A 1 185 ? -4.976 2.989 -2.129 1.00 98.88 185 VAL A CA 1
ATOM 1327 C C . VAL A 1 185 ? -3.572 3.237 -2.675 1.00 98.88 185 VAL A C 1
ATOM 1329 O O . VAL A 1 185 ? -3.414 3.394 -3.888 1.00 98.88 185 VAL A O 1
ATOM 1332 N N . CYS A 1 186 ? -2.540 3.204 -1.826 1.00 98.88 186 CYS A N 1
ATOM 1333 C CA . CYS A 1 186 ? -1.173 3.405 -2.310 1.00 98.88 186 CYS A CA 1
ATOM 1334 C C . CYS A 1 186 ? -0.624 2.190 -3.077 1.00 98.88 186 CYS A C 1
ATOM 1336 O O . CYS A 1 186 ? 0.239 2.372 -3.932 1.00 98.88 186 CYS A O 1
ATOM 1338 N N . GLY A 1 187 ? -1.140 0.976 -2.849 1.00 98.81 187 GLY A N 1
ATOM 1339 C CA . GLY A 1 187 ? -0.791 -0.205 -3.648 1.00 98.81 187 GLY A CA 1
ATOM 1340 C C . GLY A 1 187 ? -1.334 -0.127 -5.078 1.00 98.81 187 GLY A C 1
ATOM 1341 O O . GLY A 1 187 ? -0.605 -0.368 -6.046 1.00 98.81 187 GLY A O 1
ATOM 1342 N N . VAL A 1 188 ? -2.591 0.305 -5.226 1.00 98.88 188 VAL A N 1
ATOM 1343 C CA . VAL A 1 188 ? -3.208 0.597 -6.528 1.00 98.88 188 VAL A CA 1
ATOM 1344 C C . VAL A 1 188 ? -2.462 1.735 -7.219 1.00 98.88 188 VAL A C 1
ATOM 1346 O O . VAL A 1 188 ? -2.105 1.601 -8.388 1.00 98.88 188 VAL A O 1
ATOM 1349 N N . TRP A 1 189 ? -2.160 2.819 -6.497 1.00 98.88 189 TRP A N 1
A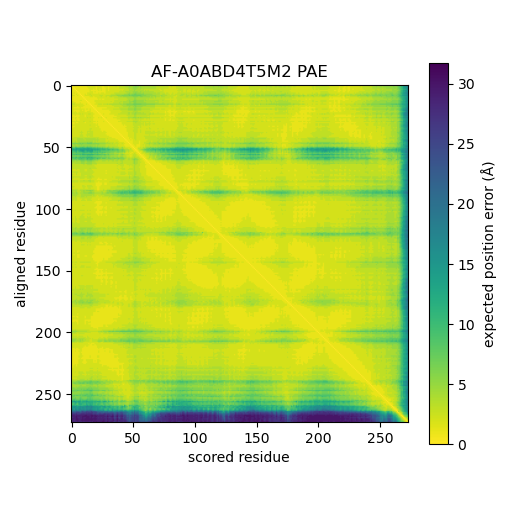TOM 1350 C CA . TRP A 1 189 ? -1.346 3.918 -7.022 1.00 98.88 189 TRP A CA 1
ATOM 1351 C C . TRP A 1 189 ? 0.023 3.439 -7.506 1.00 98.88 189 TRP A C 1
ATOM 1353 O O . TRP A 1 189 ? 0.383 3.730 -8.640 1.00 98.88 189 TRP A O 1
ATOM 1363 N N . GLY A 1 190 ? 0.759 2.674 -6.700 1.00 98.88 190 GLY A N 1
ATOM 1364 C CA . GLY A 1 190 ? 2.080 2.175 -7.081 1.00 98.88 190 GLY A CA 1
ATOM 1365 C C . GLY A 1 190 ? 2.047 1.294 -8.323 1.00 98.88 190 GLY A C 1
ATOM 1366 O O . GLY A 1 190 ? 2.888 1.401 -9.212 1.00 98.88 190 GLY A O 1
ATOM 1367 N N . THR A 1 191 ? 0.992 0.495 -8.451 1.00 98.88 191 THR A N 1
ATOM 1368 C CA . THR A 1 191 ? 0.774 -0.334 -9.635 1.00 98.88 191 THR A CA 1
ATOM 1369 C C . THR A 1 191 ? 0.465 0.515 -10.870 1.00 98.88 191 THR A C 1
ATOM 1371 O O . THR A 1 191 ? 1.013 0.249 -11.937 1.00 98.88 191 THR A O 1
ATOM 1374 N N . LEU A 1 192 ? -0.358 1.562 -10.748 1.00 98.88 192 LEU A N 1
ATOM 1375 C CA . LEU A 1 192 ? -0.591 2.525 -11.833 1.00 98.88 192 LEU A CA 1
ATOM 1376 C C . LEU A 1 192 ? 0.679 3.310 -12.179 1.00 98.88 192 LEU A C 1
ATOM 1378 O O . LEU A 1 192 ? 0.931 3.570 -13.354 1.00 98.88 192 LEU A O 1
ATOM 1382 N N . ALA A 1 193 ? 1.495 3.646 -11.180 1.00 98.81 193 ALA A N 1
ATOM 1383 C CA . ALA A 1 193 ? 2.735 4.386 -11.347 1.00 98.81 193 ALA A CA 1
ATOM 1384 C C . ALA A 1 193 ? 3.738 3.647 -12.241 1.00 98.81 193 ALA A C 1
ATOM 1386 O O . ALA A 1 193 ? 4.385 4.297 -13.054 1.00 98.81 193 ALA A O 1
ATOM 1387 N N . VAL A 1 194 ? 3.799 2.311 -12.199 1.00 98.75 194 VAL A N 1
ATOM 1388 C CA . VAL A 1 194 ? 4.556 1.521 -13.193 1.00 98.75 194 VAL A CA 1
ATOM 1389 C C . VAL A 1 194 ? 4.060 1.814 -14.612 1.00 98.75 194 VAL A C 1
ATOM 1391 O O . VAL A 1 194 ? 4.844 2.079 -15.516 1.00 98.75 194 VAL A O 1
ATOM 1394 N N . GLY A 1 195 ? 2.743 1.837 -14.819 1.00 98.56 195 GLY A N 1
ATOM 1395 C CA . GLY A 1 195 ? 2.136 2.146 -16.115 1.00 98.56 195 GLY A CA 1
ATOM 1396 C C . GLY A 1 195 ? 2.425 3.562 -16.616 1.00 98.56 195 GLY A C 1
ATOM 1397 O O . GLY A 1 195 ? 2.419 3.806 -17.821 1.00 98.56 195 GLY A O 1
ATOM 1398 N N . LEU A 1 196 ? 2.687 4.494 -15.702 1.00 98.75 196 LEU A N 1
ATOM 1399 C CA . LEU A 1 196 ? 2.966 5.891 -16.016 1.00 98.75 196 LEU A CA 1
ATOM 1400 C C . LEU A 1 196 ? 4.461 6.163 -16.206 1.00 98.75 196 LEU A C 1
ATOM 1402 O O . LEU A 1 196 ? 4.826 6.850 -17.157 1.00 98.75 196 LEU A O 1
ATOM 1406 N N . PHE A 1 197 ? 5.306 5.634 -15.322 1.00 98.62 197 PHE A N 1
ATOM 1407 C CA . PHE A 1 197 ? 6.685 6.086 -15.135 1.00 98.62 197 PHE A CA 1
ATOM 1408 C C . PHE A 1 197 ? 7.753 5.026 -15.397 1.00 98.62 197 PHE A C 1
ATOM 1410 O O . PHE A 1 197 ? 8.929 5.357 -15.288 1.00 98.62 197 PHE A O 1
ATOM 1417 N N . LYS A 1 198 ? 7.388 3.778 -15.725 1.00 98.19 198 LYS A N 1
ATOM 1418 C CA . LYS A 1 198 ? 8.375 2.746 -16.072 1.00 98.19 198 LYS A CA 1
ATOM 1419 C C . LYS A 1 198 ? 9.270 3.231 -17.209 1.00 98.19 198 LYS A C 1
ATOM 1421 O O . LYS A 1 198 ? 8.766 3.710 -18.228 1.00 98.19 198 LYS A O 1
ATOM 1426 N N . ASP A 1 199 ? 10.578 3.113 -17.050 1.00 96.38 199 ASP A N 1
ATOM 1427 C CA . ASP A 1 199 ? 11.533 3.554 -18.058 1.00 96.38 199 ASP A CA 1
ATOM 1428 C C . ASP A 1 199 ? 11.278 2.802 -19.380 1.00 96.38 199 ASP A C 1
ATOM 1430 O O . ASP A 1 199 ? 10.947 1.616 -19.390 1.00 96.38 199 ASP A O 1
ATOM 1434 N N . GLU A 1 200 ? 11.323 3.534 -20.497 1.00 95.25 200 GLU A N 1
ATOM 1435 C CA . GLU A 1 200 ? 11.116 3.035 -21.873 1.00 95.25 200 GLU A CA 1
ATOM 1436 C C . GLU A 1 200 ? 9.737 2.416 -22.208 1.00 95.25 200 GLU A C 1
ATOM 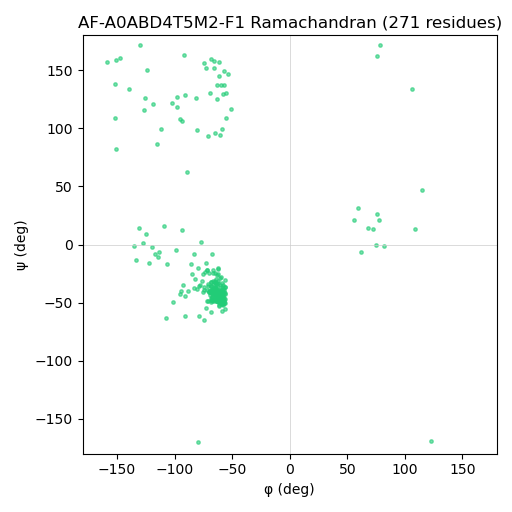1438 O O . GLU A 1 200 ? 9.460 2.156 -23.380 1.00 95.25 200 GLU A O 1
ATOM 1443 N N . ALA A 1 201 ? 8.838 2.239 -21.233 1.00 96.69 201 ALA A N 1
ATOM 1444 C CA . ALA A 1 201 ? 7.531 1.593 -21.433 1.00 96.69 201 ALA A CA 1
ATOM 1445 C C . ALA A 1 201 ? 6.334 2.338 -20.810 1.00 96.69 201 ALA A C 1
ATOM 1447 O O . ALA A 1 201 ? 5.183 2.005 -21.097 1.00 96.69 201 ALA A O 1
ATOM 1448 N N . GLY A 1 202 ? 6.574 3.320 -19.941 1.00 97.19 202 GLY A N 1
ATOM 1449 C CA . GLY A 1 202 ? 5.531 4.101 -19.283 1.00 97.19 202 GLY A CA 1
ATOM 1450 C C . GLY A 1 202 ? 4.866 5.122 -20.208 1.00 97.19 202 GLY A C 1
ATOM 1451 O O . GLY A 1 202 ? 5.443 5.592 -21.193 1.00 97.19 202 GLY A O 1
ATOM 1452 N N . LEU A 1 203 ? 3.635 5.512 -19.875 1.00 98.19 203 LEU A N 1
ATOM 1453 C CA . LEU A 1 203 ? 2.890 6.507 -20.646 1.00 98.19 203 LEU A CA 1
ATOM 1454 C C . LEU A 1 203 ? 3.579 7.882 -20.647 1.00 98.19 203 LEU A C 1
ATOM 1456 O O . LEU A 1 203 ? 3.620 8.541 -21.680 1.00 98.19 203 LEU A O 1
ATOM 1460 N N . ILE A 1 204 ? 4.120 8.319 -19.507 1.00 97.75 204 ILE A N 1
ATOM 1461 C CA . ILE A 1 204 ? 4.759 9.636 -19.357 1.00 97.75 204 ILE A CA 1
ATOM 1462 C C . ILE A 1 204 ? 6.210 9.593 -19.841 1.00 97.75 204 ILE A C 1
ATOM 1464 O O . ILE A 1 204 ? 6.687 10.546 -20.450 1.00 97.75 204 ILE A O 1
ATOM 1468 N N . THR A 1 205 ? 6.910 8.490 -19.586 1.00 97.25 205 THR A N 1
ATOM 1469 C CA . THR A 1 205 ? 8.333 8.323 -19.914 1.00 97.25 205 THR A CA 1
ATOM 1470 C C . THR A 1 205 ? 8.583 7.925 -21.365 1.00 97.25 205 THR A C 1
ATOM 1472 O O . THR A 1 205 ? 9.619 8.291 -21.912 1.00 97.25 205 THR A O 1
ATOM 1475 N N . ALA A 1 206 ? 7.656 7.204 -22.001 1.00 96.38 206 ALA A N 1
ATOM 1476 C CA . ALA A 1 206 ? 7.838 6.651 -23.345 1.00 96.38 206 ALA A CA 1
ATOM 1477 C C . ALA A 1 206 ? 6.637 6.843 -24.289 1.00 96.38 206 ALA A C 1
ATOM 1479 O O . ALA A 1 206 ? 6.699 6.427 -25.445 1.00 96.38 206 ALA A O 1
ATOM 1480 N N . GLY A 1 207 ? 5.533 7.450 -23.834 1.00 96.25 207 GLY A N 1
ATOM 1481 C CA . GLY A 1 207 ? 4.332 7.657 -24.655 1.00 96.25 207 GLY A CA 1
ATOM 1482 C C . GLY A 1 207 ? 3.525 6.382 -24.925 1.00 96.25 207 GLY A C 1
ATOM 1483 O O . GLY A 1 207 ? 2.662 6.376 -25.803 1.00 96.25 207 GLY A O 1
ATOM 1484 N N . GLN A 1 208 ? 3.796 5.292 -24.199 1.00 94.62 208 GLN A N 1
ATOM 1485 C CA . GLN A 1 208 ? 3.202 3.981 -24.456 1.00 94.62 208 GLN A CA 1
ATOM 1486 C C . GLN A 1 208 ? 2.070 3.670 -23.472 1.00 94.62 208 GLN A C 1
ATOM 1488 O O . GLN A 1 208 ? 2.260 3.604 -22.262 1.00 94.62 208 GLN A O 1
ATOM 1493 N N . PHE A 1 209 ? 0.869 3.417 -23.997 1.00 96.94 209 PHE A N 1
ATOM 1494 C CA . PHE A 1 209 ? -0.288 3.056 -23.168 1.00 96.94 209 PHE A CA 1
ATOM 1495 C C . PHE A 1 209 ? -0.297 1.577 -22.742 1.00 96.94 209 PHE A C 1
ATOM 1497 O O . PHE A 1 209 ? -0.965 1.213 -21.775 1.00 96.94 209 PHE A O 1
ATOM 1504 N N . ALA A 1 210 ? 0.428 0.707 -23.452 1.00 97.81 210 ALA A N 1
ATOM 1505 C CA . ALA A 1 210 ? 0.333 -0.743 -23.279 1.00 97.81 210 ALA A CA 1
ATOM 1506 C C . ALA A 1 210 ? 0.702 -1.210 -21.858 1.00 97.81 210 ALA A C 1
ATOM 1508 O O . ALA A 1 210 ? 0.005 -2.057 -21.286 1.00 97.81 210 ALA A O 1
ATOM 1509 N N . GLN A 1 211 ? 1.732 -0.609 -21.245 1.00 98.19 211 GLN A N 1
ATOM 1510 C CA . GLN A 1 211 ? 2.086 -0.910 -19.857 1.00 98.19 211 GLN A CA 1
ATOM 1511 C C . GLN A 1 211 ? 0.954 -0.493 -18.911 1.00 98.19 211 GLN A C 1
ATOM 1513 O O . GLN A 1 211 ? 0.511 -1.315 -18.114 1.00 98.19 211 GLN A O 1
ATOM 1518 N N . LEU A 1 212 ? 0.416 0.727 -19.034 1.00 98.50 212 LEU A N 1
ATOM 1519 C CA . LEU A 1 212 ? -0.699 1.200 -18.201 1.00 98.50 212 LEU A CA 1
ATOM 1520 C C . LEU A 1 212 ? -1.949 0.318 -18.326 1.00 98.50 212 LEU A C 1
ATOM 1522 O O . LEU A 1 212 ? -2.558 -0.022 -17.312 1.00 98.50 212 LEU A O 1
ATOM 1526 N N . GLY A 1 213 ? -2.301 -0.103 -19.543 1.00 98.44 213 GLY A N 1
ATOM 1527 C CA . GLY A 1 213 ? -3.405 -1.039 -19.768 1.00 98.44 213 GLY A CA 1
ATOM 1528 C C . GLY A 1 213 ? -3.210 -2.360 -19.018 1.00 98.44 213 GLY A C 1
ATOM 1529 O O . GLY A 1 213 ? -4.129 -2.841 -18.356 1.00 98.44 213 GLY A O 1
ATOM 1530 N N . SER A 1 214 ? -1.991 -2.900 -19.040 1.00 98.56 214 SER A N 1
ATOM 1531 C CA . SER A 1 214 ? -1.642 -4.138 -18.331 1.00 98.56 214 SER A CA 1
ATOM 1532 C C . SER A 1 214 ? -1.732 -3.966 -16.814 1.00 98.56 214 SER A C 1
ATOM 1534 O O . SER A 1 214 ? -2.293 -4.827 -16.134 1.00 98.56 214 SER A O 1
ATOM 1536 N N . GLN A 1 215 ? -1.285 -2.819 -16.285 1.00 98.81 215 GLN A N 1
ATOM 1537 C CA . GLN A 1 215 ? -1.429 -2.476 -14.866 1.00 98.81 215 GLN A CA 1
ATOM 1538 C C . GLN A 1 215 ? -2.897 -2.439 -14.422 1.00 98.81 215 GLN A C 1
ATOM 1540 O O . GLN A 1 215 ? -3.242 -3.017 -13.392 1.00 98.81 215 GLN A O 1
ATOM 1545 N N . ILE A 1 216 ? -3.777 -1.818 -15.216 1.00 98.81 216 ILE A N 1
ATOM 1546 C CA . ILE A 1 216 ? -5.221 -1.752 -14.937 1.00 98.81 216 ILE A CA 1
ATOM 1547 C C . ILE A 1 216 ? -5.840 -3.156 -14.925 1.00 98.81 216 ILE A C 1
ATOM 1549 O O . ILE A 1 216 ? -6.592 -3.484 -14.006 1.00 98.81 216 ILE A O 1
ATOM 1553 N N . ILE A 1 217 ? -5.497 -4.003 -15.903 1.00 98.81 217 ILE A N 1
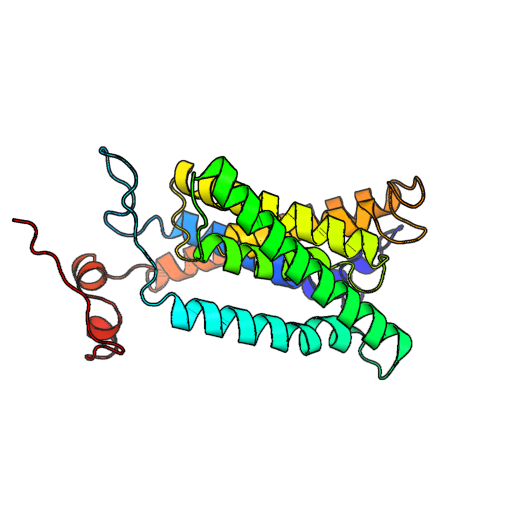ATOM 1554 C CA . ILE A 1 217 ? -5.958 -5.400 -15.954 1.00 98.81 217 ILE A CA 1
ATOM 1555 C C . ILE A 1 217 ? -5.528 -6.156 -14.689 1.00 98.81 217 ILE A C 1
ATOM 1557 O O . ILE A 1 217 ? -6.345 -6.858 -14.085 1.00 98.81 217 ILE A O 1
ATOM 1561 N N . GLY A 1 218 ? -4.275 -5.993 -14.255 1.00 98.69 218 GLY A N 1
ATOM 1562 C CA . GLY A 1 218 ? -3.763 -6.599 -13.026 1.00 98.69 218 GLY A CA 1
ATOM 1563 C C . GLY A 1 218 ? -4.518 -6.138 -11.780 1.00 98.69 218 GLY A C 1
ATOM 1564 O O . GLY A 1 218 ? -5.018 -6.975 -11.030 1.00 98.69 218 GLY A O 1
ATOM 1565 N N . ILE A 1 219 ? -4.696 -4.824 -11.603 1.00 98.81 219 ILE A N 1
ATOM 1566 C CA . ILE A 1 219 ? -5.435 -4.241 -10.469 1.00 98.81 219 ILE A CA 1
ATOM 1567 C C . ILE A 1 219 ? -6.857 -4.803 -10.391 1.00 98.81 219 ILE A C 1
ATOM 1569 O O . ILE A 1 219 ? -7.281 -5.267 -9.332 1.00 98.81 219 ILE A O 1
ATOM 1573 N N . VAL A 1 220 ? -7.593 -4.781 -11.507 1.00 98.75 220 VAL A N 1
ATOM 1574 C CA . VAL A 1 220 ? -8.995 -5.220 -11.546 1.00 98.75 220 VAL A CA 1
ATOM 1575 C C . VAL A 1 220 ? -9.106 -6.720 -11.296 1.00 98.75 220 VAL A C 1
ATOM 1577 O O . VAL A 1 220 ? -9.927 -7.146 -10.487 1.00 98.75 220 VAL A O 1
ATOM 1580 N N . SER A 1 221 ? -8.282 -7.530 -11.960 1.00 98.62 221 SER A N 1
ATOM 1581 C CA . SER A 1 221 ? -8.363 -8.989 -11.843 1.00 98.62 221 SER A CA 1
ATOM 1582 C C . SER A 1 221 ? -7.941 -9.493 -10.462 1.00 98.62 221 SER A C 1
ATOM 1584 O O . SER A 1 221 ? -8.655 -10.300 -9.860 1.00 98.62 221 SER A O 1
ATOM 1586 N N . VAL A 1 222 ? -6.826 -8.990 -9.922 1.00 98.75 222 VAL A N 1
ATOM 1587 C CA . VAL A 1 222 ? -6.352 -9.334 -8.574 1.00 98.75 222 VAL A CA 1
ATOM 1588 C C . VAL A 1 222 ? -7.314 -8.799 -7.517 1.00 98.75 222 VAL A C 1
ATOM 1590 O O . VAL A 1 222 ? -7.648 -9.530 -6.583 1.00 98.75 222 VAL A O 1
ATOM 1593 N N . GLY A 1 223 ? -7.802 -7.566 -7.674 1.00 98.62 223 GLY A N 1
ATOM 1594 C CA . GLY A 1 223 ? -8.772 -6.961 -6.764 1.00 98.62 223 GLY A CA 1
ATOM 1595 C C . GLY A 1 223 ? -10.084 -7.738 -6.712 1.00 98.62 223 GLY A C 1
ATOM 1596 O O . GLY A 1 223 ? -10.498 -8.155 -5.632 1.00 98.62 223 GLY A O 1
ATOM 1597 N N . ALA A 1 224 ? -10.696 -8.025 -7.865 1.00 98.62 224 ALA A N 1
ATOM 1598 C CA . ALA A 1 224 ? -11.943 -8.785 -7.940 1.00 98.62 224 ALA A CA 1
ATOM 1599 C C . ALA A 1 224 ? -11.801 -10.180 -7.315 1.00 98.62 224 ALA A C 1
ATOM 1601 O O . ALA A 1 224 ? -12.625 -10.581 -6.494 1.00 98.62 224 ALA A O 1
ATOM 1602 N N . PHE A 1 225 ? -10.722 -10.898 -7.643 1.00 98.69 225 PHE A N 1
ATOM 1603 C CA . PHE A 1 225 ? -10.448 -12.202 -7.046 1.00 98.69 225 PHE A CA 1
ATOM 1604 C C . PHE A 1 225 ? -10.285 -12.113 -5.524 1.00 98.69 225 PHE A C 1
ATOM 1606 O O . PHE A 1 225 ? -10.846 -12.928 -4.786 1.00 98.69 225 PHE A O 1
ATOM 1613 N N . THR A 1 226 ? -9.540 -11.117 -5.044 1.00 98.56 226 THR A N 1
ATOM 1614 C CA . THR A 1 226 ? -9.281 -10.937 -3.612 1.00 98.56 226 THR A CA 1
ATOM 1615 C C . THR A 1 226 ? -10.564 -10.604 -2.862 1.00 98.56 226 THR A C 1
ATOM 1617 O O . THR A 1 226 ? -10.861 -11.257 -1.868 1.00 98.56 226 THR A O 1
ATOM 1620 N N . VAL A 1 227 ? -11.374 -9.663 -3.352 1.00 98.62 227 VAL A N 1
ATOM 1621 C CA . VAL A 1 227 ? -12.660 -9.306 -2.730 1.00 98.62 227 VAL A CA 1
ATOM 1622 C C . VAL A 1 227 ? -13.583 -10.522 -2.650 1.00 98.62 227 VAL A C 1
ATOM 1624 O O . VAL A 1 227 ? -14.110 -10.810 -1.581 1.00 98.62 227 VAL A O 1
ATOM 1627 N N . ILE A 1 228 ? -13.734 -11.286 -3.738 1.00 98.56 228 ILE A N 1
ATOM 1628 C CA . ILE A 1 228 ? -14.609 -12.470 -3.753 1.00 98.56 228 ILE A CA 1
ATOM 1629 C C . ILE A 1 228 ? -14.129 -13.511 -2.736 1.00 98.56 228 ILE A C 1
ATOM 1631 O O . ILE A 1 228 ? -14.900 -13.966 -1.891 1.00 98.56 228 ILE A O 1
ATOM 1635 N N . THR A 1 229 ? -12.852 -13.889 -2.797 1.00 98.19 229 THR A N 1
ATOM 1636 C CA . THR A 1 229 ? -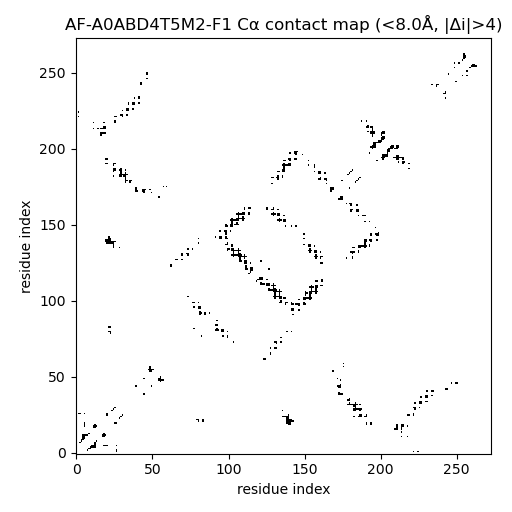12.310 -14.954 -1.938 1.00 98.19 229 THR A CA 1
ATOM 1637 C C . THR A 1 229 ? -12.272 -14.559 -0.465 1.00 98.19 229 THR A C 1
ATOM 1639 O O . THR A 1 229 ? -12.602 -15.375 0.399 1.00 98.19 229 THR A O 1
ATOM 1642 N N . THR A 1 230 ? -11.930 -13.307 -0.162 1.00 97.44 230 THR A N 1
ATOM 1643 C CA . THR A 1 230 ? -11.906 -12.801 1.216 1.00 97.44 230 THR A CA 1
ATOM 1644 C C . THR A 1 230 ? -13.313 -12.628 1.770 1.00 97.44 230 THR A C 1
ATOM 1646 O O . THR A 1 230 ? -13.540 -13.018 2.909 1.00 97.44 230 THR A O 1
ATOM 1649 N N . ALA A 1 231 ? -14.284 -12.161 0.976 1.00 98.38 231 ALA A N 1
ATOM 1650 C CA . ALA A 1 231 ? -15.680 -12.078 1.405 1.00 98.38 231 ALA A CA 1
ATOM 1651 C C . ALA A 1 231 ? -16.235 -13.462 1.757 1.00 98.38 231 ALA A C 1
ATOM 1653 O O . ALA A 1 231 ? -16.785 -13.645 2.842 1.00 98.38 231 ALA A O 1
ATOM 1654 N N . VAL A 1 232 ? -16.032 -14.454 0.881 1.00 98.38 232 VAL A N 1
ATOM 1655 C CA . VAL A 1 232 ? -16.422 -15.848 1.149 1.00 98.38 232 VAL A CA 1
ATOM 1656 C C . VAL A 1 232 ? -15.771 -16.351 2.438 1.00 98.38 232 VAL A C 1
ATOM 1658 O O . VAL A 1 232 ? -16.463 -16.889 3.300 1.00 98.38 232 VAL A O 1
ATOM 1661 N N . SER A 1 233 ? -14.467 -16.125 2.609 1.00 97.25 233 SER A N 1
ATOM 1662 C CA . SER A 1 233 ? -13.736 -16.567 3.803 1.00 97.25 233 SER A CA 1
ATOM 1663 C C . SER A 1 233 ? -14.277 -15.914 5.078 1.00 97.25 233 SER A C 1
ATOM 1665 O O . SER A 1 233 ? -14.565 -16.610 6.049 1.00 97.25 233 SER A O 1
ATOM 1667 N N . TRP A 1 234 ? -14.498 -14.597 5.068 1.00 97.25 234 TRP A N 1
ATOM 1668 C CA . TRP A 1 234 ? -15.048 -13.863 6.208 1.00 97.25 234 TRP A CA 1
ATOM 1669 C C . TRP A 1 234 ? -16.458 -14.318 6.576 1.00 97.25 234 TRP A C 1
ATOM 1671 O O . TRP A 1 234 ? -16.744 -14.485 7.759 1.00 97.25 234 TRP A O 1
ATOM 1681 N N . TYR A 1 235 ? -17.334 -14.561 5.597 1.00 98.12 235 TYR A N 1
ATOM 1682 C CA . TYR A 1 235 ? -18.678 -15.070 5.877 1.00 98.12 235 TYR A CA 1
ATOM 1683 C C . TYR A 1 235 ? -18.667 -16.500 6.419 1.00 98.12 235 TYR A C 1
ATOM 1685 O O . TYR A 1 235 ? -19.458 -16.800 7.313 1.00 98.12 235 TYR A O 1
ATOM 1693 N N . ILE A 1 236 ? -17.758 -17.360 5.947 1.00 98.19 236 ILE A N 1
ATOM 1694 C CA . ILE A 1 236 ? -17.573 -18.703 6.514 1.00 98.19 236 ILE A CA 1
ATOM 1695 C C . ILE A 1 236 ? -17.130 -18.601 7.977 1.00 98.19 236 ILE A C 1
ATOM 1697 O O . ILE A 1 236 ? -17.757 -19.209 8.841 1.00 98.19 236 ILE A O 1
ATOM 1701 N N . ILE A 1 237 ? -16.108 -17.793 8.282 1.00 97.38 237 ILE A N 1
ATOM 1702 C CA . ILE A 1 237 ? -15.637 -17.601 9.665 1.00 97.38 237 ILE A CA 1
ATOM 1703 C C . ILE A 1 237 ? -16.765 -17.032 10.532 1.00 97.38 237 ILE A C 1
ATOM 1705 O O . ILE A 1 237 ? -17.042 -17.551 11.611 1.00 97.38 237 ILE A O 1
ATOM 1709 N N . LYS A 1 238 ? -17.487 -16.023 10.031 1.00 96.69 238 LYS A N 1
ATOM 1710 C CA . LYS A 1 238 ? -18.633 -15.418 10.720 1.00 96.69 238 LYS A CA 1
ATOM 1711 C C . LYS A 1 238 ? -19.731 -16.433 11.036 1.00 96.69 238 LYS A C 1
ATOM 1713 O O . LYS A 1 238 ? -20.320 -16.340 12.106 1.00 96.69 238 LYS A O 1
ATOM 1718 N N . ALA A 1 239 ? -19.997 -17.382 10.140 1.00 97.19 239 ALA A N 1
ATOM 1719 C CA . ALA A 1 239 ? -21.014 -18.411 10.340 1.00 97.19 239 ALA A CA 1
ATOM 1720 C C . ALA A 1 239 ? -20.577 -19.522 11.310 1.00 97.19 239 ALA A C 1
ATOM 1722 O O . ALA A 1 239 ? -21.426 -20.090 11.991 1.00 97.19 239 ALA A O 1
ATOM 1723 N N . VAL A 1 240 ? -19.279 -19.843 11.364 1.00 97.56 240 VAL A N 1
ATOM 1724 C CA . VAL A 1 240 ? -18.760 -20.981 12.146 1.00 97.56 240 VAL A CA 1
ATOM 1725 C C . VAL A 1 240 ? -18.272 -20.571 13.537 1.00 97.56 240 VAL A C 1
ATOM 1727 O O . VAL A 1 240 ? -18.541 -21.280 14.501 1.00 97.56 240 VAL A O 1
ATOM 1730 N N . ALA A 1 241 ? -17.556 -19.452 13.649 1.00 95.12 241 ALA A N 1
ATOM 1731 C CA . ALA A 1 241 ? -16.892 -19.018 14.882 1.00 95.12 241 ALA A CA 1
ATOM 1732 C C . ALA A 1 241 ? -17.344 -17.631 15.372 1.00 95.12 241 ALA A C 1
ATOM 1734 O O . ALA A 1 241 ? -17.101 -17.275 16.522 1.00 95.12 241 ALA A O 1
ATOM 1735 N N . GLY A 1 242 ? -17.998 -16.844 14.513 1.00 94.56 242 GLY A N 1
ATOM 1736 C CA . GLY A 1 242 ? -18.161 -15.411 14.743 1.00 94.56 242 GLY A CA 1
ATOM 1737 C C . GLY A 1 242 ? -16.866 -14.643 14.451 1.00 94.56 242 GLY A C 1
ATOM 1738 O O . GLY A 1 242 ? -15.788 -15.214 14.330 1.00 94.56 242 GLY A O 1
ATOM 1739 N N . ILE A 1 243 ? -16.984 -13.328 14.264 1.00 95.19 243 ILE A N 1
ATOM 1740 C CA . ILE A 1 243 ? -15.845 -12.443 13.935 1.00 95.19 243 ILE A CA 1
ATOM 1741 C C . ILE A 1 243 ? -15.735 -11.241 14.876 1.00 95.19 243 ILE A C 1
ATOM 1743 O O . ILE A 1 243 ? -14.870 -10.394 14.690 1.00 95.19 243 ILE A O 1
ATOM 1747 N N . ARG A 1 244 ? -16.627 -11.147 15.868 1.00 95.44 244 ARG A N 1
ATOM 1748 C CA . ARG A 1 244 ? -16.659 -10.064 16.846 1.00 95.44 244 ARG A CA 1
ATOM 1749 C C . ARG A 1 244 ? -16.968 -10.618 18.224 1.00 95.44 244 ARG A C 1
ATOM 1751 O O . ARG A 1 244 ? -17.894 -11.416 18.363 1.00 95.44 244 ARG A O 1
ATOM 1758 N N . VAL A 1 245 ? -16.205 -10.166 19.208 1.00 94.81 245 VAL A N 1
ATOM 1759 C CA . VAL A 1 245 ? -16.435 -10.477 20.619 1.00 94.81 245 VAL A CA 1
ATOM 1760 C C . VAL A 1 245 ? -17.715 -9.803 21.134 1.00 94.81 245 VAL A C 1
ATOM 1762 O O . VAL A 1 245 ? -18.189 -8.835 20.527 1.00 94.81 245 VAL A O 1
ATOM 1765 N N . PRO A 1 246 ? -18.306 -10.285 22.241 1.00 93.75 246 PRO A N 1
ATOM 1766 C CA . PRO A 1 246 ? -19.399 -9.590 22.908 1.00 93.75 246 PRO A CA 1
ATOM 1767 C C . PRO A 1 246 ? -19.039 -8.136 23.238 1.00 93.75 246 PRO A C 1
ATOM 1769 O O . PRO A 1 246 ? -17.901 -7.820 23.573 1.00 93.75 246 PRO A O 1
ATOM 1772 N N . GLN A 1 247 ? -20.029 -7.243 23.198 1.00 93.06 247 GLN A N 1
ATOM 1773 C CA . GLN A 1 247 ? -19.810 -5.806 23.405 1.00 93.06 247 GLN A CA 1
ATOM 1774 C C . GLN A 1 247 ? -19.162 -5.482 24.763 1.00 93.06 247 GLN A C 1
ATOM 1776 O O . GLN A 1 247 ? -18.342 -4.572 24.850 1.00 93.06 247 GLN A O 1
ATOM 1781 N N . GLU A 1 248 ? -19.511 -6.216 25.822 1.00 91.06 248 GLU A N 1
ATOM 1782 C CA . GLU A 1 248 ? -18.886 -6.056 27.142 1.00 91.06 248 GLU A CA 1
ATOM 1783 C C . GLU A 1 248 ? -17.375 -6.317 27.088 1.00 91.06 248 GLU A C 1
ATOM 1785 O O . GLU A 1 248 ? -16.592 -5.555 27.653 1.00 91.06 248 GLU A O 1
ATOM 1790 N N . GLU A 1 249 ? -16.964 -7.357 26.364 1.00 90.88 249 GLU A N 1
ATOM 1791 C CA . GLU A 1 249 ? -15.561 -7.718 26.179 1.00 90.88 249 GLU A CA 1
ATOM 1792 C C . GLU A 1 249 ? -14.830 -6.705 25.292 1.00 90.88 249 GLU A C 1
ATOM 1794 O O . GLU A 1 249 ? -13.723 -6.287 25.627 1.00 90.88 249 GLU A O 1
ATOM 1799 N N . GLU A 1 250 ? -15.478 -6.213 24.230 1.00 91.75 250 GLU A N 1
ATOM 1800 C CA . GLU A 1 250 ? -14.932 -5.146 23.380 1.00 91.75 250 GLU A CA 1
ATOM 1801 C C . GLU A 1 250 ? -14.638 -3.865 24.182 1.00 91.75 250 GLU A C 1
ATOM 1803 O O . GLU A 1 250 ? -13.603 -3.232 23.984 1.00 91.75 250 GLU A O 1
ATOM 1808 N N . ILE A 1 251 ? -15.527 -3.497 25.114 1.00 88.88 251 ILE A N 1
ATOM 1809 C CA . ILE A 1 251 ? -15.359 -2.324 25.988 1.00 88.88 251 ILE A CA 1
ATOM 1810 C C . ILE A 1 251 ? -14.309 -2.582 27.077 1.00 88.88 251 ILE A C 1
ATOM 1812 O O . ILE A 1 251 ? -13.580 -1.668 27.470 1.00 88.88 251 ILE A O 1
ATOM 1816 N N . ARG A 1 252 ? -14.250 -3.807 27.608 1.00 86.88 252 ARG A N 1
ATOM 1817 C CA . ARG A 1 252 ? -13.304 -4.183 28.664 1.00 86.88 252 ARG A CA 1
ATOM 1818 C C . ARG A 1 252 ? -11.866 -4.271 28.149 1.00 86.88 252 ARG A C 1
ATOM 1820 O O . ARG A 1 252 ? -10.962 -3.920 28.902 1.00 86.88 252 ARG A O 1
ATOM 1827 N N . GLY A 1 253 ? -11.683 -4.693 26.899 1.00 88.56 253 GLY A N 1
ATOM 1828 C CA . GLY A 1 253 ? -10.392 -4.902 26.251 1.00 88.56 253 GLY A CA 1
ATOM 1829 C C . GLY A 1 253 ? -10.052 -6.387 26.100 1.00 88.56 253 GLY A C 1
ATOM 1830 O O . GLY A 1 253 ? -10.162 -7.162 27.053 1.00 88.56 253 GLY A O 1
ATOM 1831 N N . LEU A 1 254 ? -9.600 -6.762 24.898 1.00 90.56 254 LEU A N 1
ATOM 1832 C CA . LEU A 1 254 ? -9.284 -8.146 24.518 1.00 90.56 254 LEU A CA 1
ATOM 1833 C C . LEU A 1 254 ? -8.134 -8.741 25.341 1.00 90.56 254 LEU A C 1
ATOM 1835 O O . LEU A 1 254 ? -8.184 -9.915 25.684 1.00 90.56 254 LEU A O 1
ATOM 1839 N N . ASP A 1 255 ? -7.142 -7.939 25.742 1.00 87.94 255 ASP A N 1
ATOM 1840 C CA . ASP A 1 255 ? -6.044 -8.408 26.602 1.00 87.94 255 ASP A CA 1
ATOM 1841 C C . ASP A 1 255 ? -6.586 -8.996 27.921 1.00 87.94 255 ASP A C 1
ATOM 1843 O O . ASP A 1 255 ? -6.171 -10.065 28.369 1.00 87.94 255 ASP A O 1
ATOM 1847 N N . VAL A 1 256 ? -7.601 -8.357 28.511 1.00 86.19 256 VAL A N 1
ATOM 1848 C CA . VAL A 1 256 ? -8.209 -8.825 29.761 1.00 86.19 256 VAL A CA 1
ATOM 1849 C C . VAL A 1 256 ? -9.116 -10.035 29.529 1.00 86.19 256 VAL A C 1
ATOM 1851 O O . VAL A 1 256 ? -9.111 -10.951 30.351 1.00 86.19 256 VAL A O 1
ATOM 1854 N N . GLY A 1 257 ? -9.901 -10.035 28.447 1.00 83.81 257 GLY A N 1
ATOM 1855 C CA . GLY A 1 257 ? -10.816 -11.131 28.106 1.00 83.81 257 GLY A CA 1
ATOM 1856 C C . GLY A 1 257 ? -10.094 -12.422 27.715 1.00 83.81 257 GLY A C 1
ATOM 1857 O O . GLY A 1 257 ? -10.409 -13.489 28.237 1.00 83.81 257 GLY A O 1
ATOM 1858 N N . GLU A 1 258 ? -9.073 -12.312 26.865 1.00 85.50 258 GLU A N 1
AT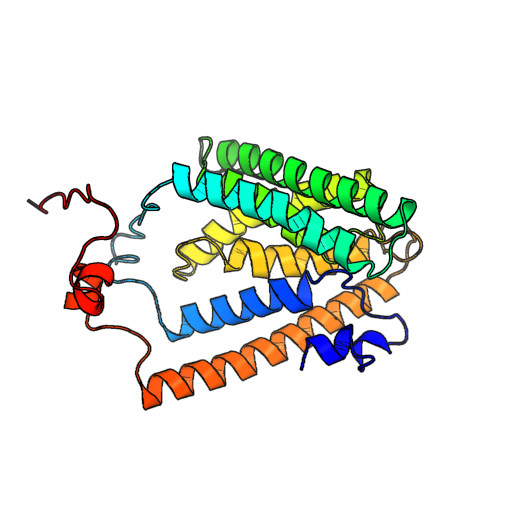OM 1859 C CA . GLU A 1 258 ? -8.360 -13.455 26.290 1.00 85.50 258 GLU A CA 1
ATOM 1860 C C . GLU A 1 258 ? -7.128 -13.874 27.107 1.00 85.50 258 GLU A C 1
ATOM 1862 O O . GLU A 1 258 ? -6.831 -15.065 27.200 1.00 85.50 258 GLU A O 1
ATOM 1867 N N . HIS A 1 259 ? -6.412 -12.923 27.721 1.00 88.50 259 HIS A N 1
ATOM 1868 C CA . HIS A 1 259 ? -5.123 -13.183 28.383 1.00 88.50 259 HIS A CA 1
ATOM 1869 C C . HIS A 1 259 ? -5.164 -12.975 29.904 1.00 88.50 259 HIS A C 1
ATOM 1871 O O . HIS A 1 259 ? -4.223 -13.355 30.602 1.00 88.50 259 HIS A O 1
ATOM 1877 N N . GLY A 1 260 ? -6.235 -12.383 30.447 1.00 85.88 260 GLY A N 1
ATOM 1878 C CA . GLY A 1 260 ? -6.382 -12.130 31.884 1.00 85.88 260 GLY A CA 1
ATOM 1879 C C . GLY A 1 260 ? -5.408 -11.090 32.448 1.00 85.88 260 GLY A C 1
ATOM 1880 O O . GLY A 1 260 ? -5.249 -11.001 33.666 1.00 85.88 260 GLY A O 1
ATOM 1881 N N . MET A 1 261 ? -4.748 -10.311 31.589 1.00 83.25 261 MET A N 1
ATOM 1882 C CA . MET A 1 261 ? -3.745 -9.314 31.967 1.00 83.25 261 MET A CA 1
ATOM 1883 C C . MET A 1 261 ? -3.776 -8.119 31.015 1.00 83.25 261 MET A C 1
ATOM 1885 O O . MET A 1 261 ? -4.277 -8.234 29.906 1.00 83.25 261 MET A O 1
ATOM 1889 N N . GLU A 1 262 ? -3.223 -6.980 31.428 1.00 81.50 262 GLU A N 1
ATOM 1890 C CA . GLU A 1 262 ? -2.986 -5.839 30.536 1.00 81.50 262 GLU A CA 1
ATOM 1891 C C . GLU A 1 262 ? -1.526 -5.863 30.077 1.00 81.50 262 GLU A C 1
ATOM 1893 O O . GLU A 1 262 ? -0.614 -5.921 30.905 1.00 81.50 262 GLU A O 1
ATOM 1898 N N . ALA A 1 263 ? -1.283 -5.813 28.764 1.00 80.12 263 ALA A N 1
ATOM 1899 C CA . ALA A 1 263 ? 0.081 -5.791 28.236 1.00 80.12 263 ALA A CA 1
ATOM 1900 C C . ALA A 1 263 ? 0.795 -4.447 28.491 1.00 80.12 263 ALA A C 1
ATOM 1902 O O . ALA A 1 263 ? 2.025 -4.380 28.485 1.00 80.12 263 ALA A O 1
ATOM 1903 N N . TYR A 1 264 ? 0.036 -3.372 28.714 1.00 76.25 264 TYR A N 1
ATOM 1904 C CA . TYR A 1 264 ? 0.531 -2.021 28.966 1.00 76.25 264 TYR A CA 1
ATOM 1905 C C . TYR A 1 264 ? -0.470 -1.251 29.839 1.00 76.25 264 TYR A C 1
ATOM 1907 O O . TYR A 1 264 ? -1.678 -1.347 29.646 1.00 76.25 264 TYR A O 1
ATOM 1915 N N . SER A 1 265 ? 0.040 -0.502 30.820 1.00 68.00 265 SER A N 1
ATOM 1916 C CA . SER A 1 265 ? -0.761 0.260 31.784 1.00 68.00 265 SER A CA 1
ATOM 1917 C C . SER A 1 265 ? -1.020 1.698 31.315 1.00 68.00 265 SER A C 1
ATOM 1919 O O . SER A 1 265 ? -0.316 2.222 30.453 1.00 68.00 265 SER A O 1
ATOM 1921 N N . GLY A 1 266 ? -2.008 2.370 31.921 1.00 61.72 266 GLY A N 1
ATOM 1922 C CA . GLY A 1 266 ? -2.211 3.819 31.755 1.00 61.72 266 GLY A CA 1
ATOM 1923 C C . GLY A 1 266 ? -3.432 4.244 30.937 1.00 61.72 266 GLY A C 1
ATOM 1924 O O . GLY A 1 266 ? -3.544 5.418 30.588 1.00 61.72 266 GLY A O 1
ATOM 1925 N N . PHE A 1 267 ? -4.374 3.341 30.661 1.00 63.03 267 PHE A N 1
ATOM 1926 C CA . PHE A 1 267 ? -5.662 3.726 30.094 1.00 63.03 267 PHE A CA 1
ATOM 1927 C C . PHE A 1 267 ? -6.495 4.468 31.144 1.00 63.03 267 PHE A C 1
ATOM 1929 O O . PHE A 1 267 ? -7.203 3.865 31.950 1.00 63.03 267 PHE A O 1
ATOM 1936 N N . LEU A 1 268 ? -6.413 5.798 31.149 1.00 45.62 268 LEU A N 1
ATOM 1937 C CA . LEU A 1 268 ? -7.420 6.629 31.798 1.00 45.62 268 LEU A CA 1
ATOM 1938 C C . LEU A 1 268 ? -8.767 6.320 31.132 1.00 45.62 268 LEU A C 1
ATOM 1940 O O . LEU A 1 268 ? -9.075 6.836 30.059 1.00 45.62 268 LEU A O 1
ATOM 1944 N N . LYS A 1 269 ? -9.587 5.483 31.771 1.00 48.88 269 LYS A N 1
ATOM 1945 C CA . LYS A 1 269 ? -11.033 5.629 31.640 1.00 48.88 269 LYS A CA 1
ATOM 1946 C C . LYS A 1 269 ? -11.334 6.977 32.280 1.00 48.88 269 LYS A C 1
ATOM 1948 O O . LYS A 1 269 ? -11.396 7.061 33.504 1.00 48.88 269 LYS A O 1
ATOM 1953 N N . GLU A 1 270 ? -11.436 8.044 31.487 1.00 43.41 270 GLU A N 1
ATOM 1954 C CA . GLU A 1 270 ? -12.207 9.191 31.956 1.00 43.41 270 GLU A CA 1
ATOM 1955 C C . GLU A 1 270 ? -13.581 8.627 32.302 1.00 43.41 270 GLU A C 1
ATOM 1957 O O . GLU A 1 270 ? -14.309 8.139 31.434 1.00 43.41 270 GLU A O 1
ATOM 1962 N N . GLU A 1 271 ? -13.878 8.572 33.601 1.00 39.44 271 GLU A N 1
ATOM 1963 C CA . GLU A 1 271 ? -15.225 8.316 34.070 1.00 39.44 271 GLU A CA 1
ATOM 1964 C C . GLU A 1 271 ? -16.120 9.310 33.339 1.00 39.44 271 GLU A C 1
ATOM 1966 O O . GLU A 1 271 ? -15.966 10.524 33.489 1.00 39.44 271 GLU A O 1
ATOM 1971 N N . VAL A 1 272 ? -17.028 8.787 32.517 1.00 40.47 272 VAL A N 1
ATOM 1972 C CA . VAL A 1 272 ? -18.158 9.557 32.014 1.00 40.47 272 VAL A CA 1
ATOM 1973 C C . VAL A 1 272 ? -18.942 9.988 33.253 1.00 40.47 272 VAL A C 1
ATOM 1975 O O . VAL A 1 272 ? -19.709 9.201 33.808 1.00 40.47 272 VAL A O 1
ATOM 1978 N N . ARG A 1 273 ? -18.656 11.198 33.737 1.00 34.94 273 ARG A N 1
ATOM 1979 C CA . ARG A 1 273 ? -19.478 11.919 34.706 1.00 34.94 273 ARG A CA 1
ATOM 1980 C C . ARG A 1 273 ? -20.647 12.584 34.001 1.00 34.94 273 ARG A C 1
ATOM 1982 O O . ARG A 1 273 ? -20.440 13.112 32.885 1.00 34.94 273 ARG A O 1
#

Solvent-accessible surface area (backbone atoms only — not comparable to full-atom values): 13677 Å² total; per-residue (Å²): 110,64,53,36,26,52,76,63,74,27,66,46,40,65,36,99,45,50,39,63,49,67,54,20,4,44,70,47,28,22,41,53,10,38,36,46,47,43,47,34,67,75,70,50,54,60,88,74,37,66,50,98,94,42,75,48,88,77,77,78,94,48,66,67,58,52,49,50,48,46,53,52,51,56,58,48,42,55,54,50,47,24,49,55,66,79,60,97,47,70,67,60,32,50,49,17,40,49,19,39,52,40,2,18,52,30,0,21,53,31,9,32,54,44,30,28,73,74,73,71,40,78,42,71,69,43,23,49,43,4,25,50,4,1,40,30,11,28,30,12,29,28,85,44,37,54,58,71,55,22,31,53,42,1,28,52,16,2,42,49,28,56,55,40,42,55,48,38,50,74,70,62,46,58,56,94,83,35,54,40,23,26,21,23,54,13,3,51,49,8,23,47,44,30,10,34,47,18,64,82,40,0,36,77,62,50,70,29,59,57,36,31,54,26,24,52,52,48,52,52,54,49,46,55,52,34,40,54,55,41,44,53,51,52,52,50,42,43,75,76,73,47,82,72,75,59,69,70,44,64,73,70,32,60,47,48,72,78,67,71,43,74,95,69,87,82,82,76,73,74,75,88,122

Foldseek 3Di:
DLCCCQPVPRVQCVPPDHQFAQLCLPPPQQLQLLLLLLLLVVQAAFPPQADPVGGDDDDDPDLPVLVVVLVVVLVCLLCRQLVSVVDPDPVQSVQLNLLLQLLLVLQLVLQQVLCCVPVVHGDSLLSSLSSLLSNSLQRRCSRFAGSVLSSVSSNVSSNQLNVVVVVCVVVSRDDPSSSNSRRNVSSLNSLLSCCAGGDCAHCPRNVHNPNNVSSVVSNVVSSVVSSVVSNVVSVVCCVPPRDDDPSVDSVVDVCCVPVVDDPDDDPPPPPPD

Radius of gyration: 19.92 Å; Cα contacts (8 Å, |Δi|>4): 478; chains: 1; bounding box: 51×44×59 Å